Protein 9ATJ (pdb70)

Foldseek 3Di:
DFLLFDFDADDCVLQLLQKKWKAFPPAIAIWGAAFQKTKFFLCSLPDPVCQAPDPSVVSVVVDDLVRMWIWADPDDTDTWRFDDWDDQARMIITGTDGTRPSHWAEEFDAAAALDKWKWFFDANRGTDDMGMWGQWNQRWTQDDHDPRRFQTWIWDDDPRYTHTHFTWQDAAPVGTTWGDTPSNDTGHPDDRGPDHDDGDDTAFEVQLLLLLQLSLLLVVRNPLFDPDFDDLVRLQVVRVVVRYHRDDDDPLSVVSCVVRVGDSRRVSVSCVVLSVFPVPDAGSNHRHGDSGGHSVSSCCSRVVD

Organism: Middle East respiratory syndrome-related coronavirus (isolate United Kingdom/H123990006/2012) (NCBI:txid1263720)

Sequence (305 aa):
HHSGLVKMMSHPSGDVEACMVQVTCGSMTLNGLWLDNTVWCPRHVMCCPADQLSSDPNYDALLISMTTTNHSFSVQKHIGAPANLRVVGHAMQGTLLKLTVDVANPSTPAYTFTTVKPGAAFSVLACCYNGRPTTGTFTVVVMRPNYYTIKGSFLCCGSCGSVGYYTKEGSVINFCYMHQMELANGTHTGSAFDGTMMYGAFMDKQVHQVQLTTDKYCCSSVNVVAWLYAAILNGCAWFVKPNRTSVVVSFNEWALANQFTEFVGTQSSVDMLAVKTGVAIEQLLYAIQQLYTGFQGKQILGSTMLEDEFTPEDVNMQIMGV

Secondary structure (DSSP, 8-state):
---S----PPP-HHHHTTEEEEEETTEEEEEEEETTEEEEEGGGG--GGGTTS--HHHHHHH--GGGEEEEE-SSS-EEE-EEEEEEETTEEEEEESS--TTPPSEEE----TT-EEEEEEEETTEEEEEEEEEPPTTS-B-----TT-TT-EEEEEETTEEEEEEEEEEE-TTS-EEEE-TTSPBSTT--SSSS----PPP-B-HHHHHHHHHHHHHTT--TT--S----HHHHHHHHHHTTBPPP---HHHHHHHHHH---HHHHHHHHHHHHT--TT--BTTBSS---SS-HHHHHHHTT--

Solvent-accessible surface area: 13661 Å² total; per-residue (Å²): 188,130,17,37,14,73,100,116,27,59,107,18,44,69,0,63,24,0,0,0,22,0,35,9,70,117,25,55,8,0,0,0,7,0,67,59,34,0,23,0,0,40,37,1,10,6,67,90,112,35,44,64,88,24,97,16,107,53,31,38,152,74,33,81,49,182,32,14,43,0,57,12,41,66,86,56,97,38,113,4,159,7,58,18,60,51,47,81,44,11,0,0,44,0,59,1,74,68,50,6,115,54,37,20,58,67,64,76,59,70,14,146,53,5,39,30,4,3,0,4,8,0,50,67,0,106,34,90,32,64,45,22,13,9,0,11,22,8,70,2,0,114,21,81,7,140,134,36,2,20,0,0,0,0,0,36,47,63,74,85,48,0,24,0,0,0,0,4,10,30,106,14,83,91,40,11,4,1,0,0,1,7,70,1,75,19,13,39,83,16,109,14,24,123,69,173,28,130,57,99,74,48,70,72,3,0,33,1,0,0,0,8,0,0,0,0,25,48,35,73,30,44,88,11,31,112,119,71,150,16,48,47,109,56,0,20,127,54,0,117,85,34,94,1,30,92,4,110,40,59,75,15,0,71,81,0,19,126,138,29,68,16,22,22,54,23,0,0,57,2,0,28,87,9,87,111,33,15,160,82,108,105,0,42,65,29,80,128,16,48,12,54,22,8,6,84,18,0,6,106,44,51,49,64,97

Structure (mmCIF, N/CA/C/O backbone):
data_9ATJ
#
_entry.id   9ATJ
#
_cell.length_a   101.219
_cell.length_b   58.010
_cell.length_c   49.855
_cell.angle_alpha   90.00
_cell.angle_beta   112.47
_cell.angle_gamma   90.00
#
_symmetry.space_group_name_H-M   'C 1 2 1'
#
loop_
_entity.id
_entity.type
_entity.pdbx_description
1 polymer '3C-like proteinase nsp5'
2 non-polymer 'MAGNESIUM ION'
3 non-polymer '(1S,2S)-2-({N-[({(2S)-1-[(3-chlorophenyl)methyl]-5-oxopyrrolidin-2-yl}methoxy)carbonyl]-L-leucyl}amino)-1-hydroxy-3-[(3S)-2-oxopyrrolidin-3-yl]propane-1-sulfonic acid'
4 non-polymer '(1R,2S)-2-({N-[({(2S)-1-[(3-chlorophenyl)methyl]-5-oxopyrrolidin-2-yl}methoxy)carbonyl]-L-leucyl}amino)-1-hydroxy-3-[(3S)-2-oxopyrrolidin-3-yl]propane-1-sulfonic acid'
5 water water
#
loop_
_atom_site.group_PDB
_atom_site.id
_atom_site.type_symbol
_atom_site.label_atom_id
_atom_site.label_alt_id
_atom_site.label_comp_id
_atom_site.label_asym_id
_atom_site.label_entity_id
_atom_site.label_seq_id
_atom_site.pdbx_PDB_ins_code
_atom_site.Cartn_x
_atom_site.Cartn_y
_atom_site.Cartn_z
_atom_site.occupancy
_atom_site.B_iso_or_equiv
_atom_site.auth_seq_id
_atom_site.auth_comp_id
_atom_site.auth_asym_id
_atom_site.auth_atom_id
_atom_site.pdbx_PDB_model_num
ATOM 1 N N . HIS A 1 6 ? -3.088 9.068 35.692 1.00 38.72 -1 HIS A N 1
ATOM 2 C CA . HIS A 1 6 ? -2.114 10.197 35.645 1.00 36.40 -1 HIS A CA 1
ATOM 3 C C . HIS A 1 6 ? -2.363 11.003 34.378 1.00 30.76 -1 HIS A C 1
ATOM 4 O O . HIS A 1 6 ? -2.207 10.499 33.254 1.00 34.26 -1 HIS A O 1
ATOM 11 N N . HIS A 1 7 ? -2.745 12.262 34.569 1.00 24.63 0 HIS A N 1
ATOM 12 C CA . HIS A 1 7 ? -2.989 13.158 33.454 1.00 22.84 0 HIS A CA 1
ATOM 13 C C . HIS A 1 7 ? -1.676 13.630 32.868 1.00 21.56 0 HIS A C 1
ATOM 14 O O . HIS A 1 7 ? -0.752 13.985 33.606 1.00 23.41 0 HIS A O 1
ATOM 21 N N . SER A 1 8 ? -1.622 13.668 31.528 1.00 19.85 1 SER A N 1
ATOM 22 C CA . SER A 1 8 ? -0.375 13.939 30.820 1.00 21.01 1 SER A CA 1
ATOM 23 C C . SER A 1 8 ? 0.034 15.402 30.877 1.00 19.40 1 SER A C 1
ATOM 24 O O . SER A 1 8 ? 1.155 15.741 30.496 1.00 21.90 1 SER A O 1
ATOM 27 N N . GLY A 1 9 ? -0.872 16.286 31.242 1.00 16.80 2 GLY A N 1
ATOM 28 C CA . GLY A 1 9 ? -0.604 17.704 31.150 1.00 16.01 2 GLY A CA 1
ATOM 29 C C . GLY A 1 9 ? -0.848 18.287 29.787 1.00 16.84 2 GLY A C 1
ATOM 30 O O . GLY A 1 9 ? -0.531 19.461 29.570 1.00 17.54 2 GLY A O 1
ATOM 31 N N . LEU A 1 10 ? -1.363 17.504 28.852 1.00 15.74 3 LEU A N 1
ATOM 32 C CA . LEU A 1 10 ? -1.697 17.995 27.530 1.00 16.08 3 LEU A CA 1
ATOM 33 C C . LEU A 1 10 ? -3.173 18.329 27.416 1.00 16.88 3 LEU A C 1
ATOM 34 O O . LEU A 1 10 ? -4.042 17.523 27.779 1.00 20.27 3 LEU A O 1
ATOM 39 N N . VAL A 1 11 ? -3.444 19.491 26.840 1.00 15.68 4 VAL A N 1
ATOM 40 C CA . VAL A 1 11 ? -4.783 19.891 26.459 1.00 15.98 4 VAL A CA 1
ATOM 41 C C . VAL A 1 11 ? -4.715 20.457 25.045 1.00 14.53 4 VAL A C 1
ATOM 42 O O . VAL A 1 11 ? -3.649 20.793 24.530 1.00 14.89 4 VAL A O 1
ATOM 46 N N . LYS A 1 12 ? -5.872 20.541 24.423 1.00 15.66 5 LYS A N 1
ATOM 47 C CA . LYS A 1 12 ? -6.013 21.269 23.165 1.00 15.05 5 LYS A CA 1
ATOM 48 C C . LYS A 1 12 ? -5.931 22.750 23.505 1.00 15.26 5 LYS A C 1
ATOM 49 O O . LYS A 1 12 ? -6.874 23.349 24.026 1.00 17.50 5 LYS A O 1
ATOM 55 N N A MET A 1 13 ? -4.792 23.350 23.197 0.67 13.83 6 MET A N 1
ATOM 56 N N B MET A 1 13 ? -4.779 23.331 23.235 0.33 15.03 6 MET A N 1
ATOM 57 C CA A MET A 1 13 ? -4.460 24.716 23.598 0.67 14.79 6 MET A CA 1
ATOM 58 C CA B MET A 1 13 ? -4.500 24.711 23.585 0.33 15.54 6 MET A CA 1
ATOM 59 C C A MET A 1 13 ? -4.481 25.654 22.398 0.67 15.70 6 MET A C 1
ATOM 60 C C B MET A 1 13 ? -4.617 25.557 22.330 0.33 15.05 6 MET A C 1
ATOM 61 O O A MET A 1 13 ? -3.586 25.584 21.542 0.67 18.31 6 MET A O 1
ATOM 62 O O B MET A 1 13 ? -4.011 25.240 21.305 0.33 16.00 6 MET A O 1
ATOM 71 N N . SER A 1 14 ? -5.403 26.617 22.415 1.00 13.81 7 SER A N 1
ATOM 72 C CA . SER A 1 14 ? -5.507 27.634 21.377 1.00 13.43 7 SER A CA 1
ATOM 73 C C . SER A 1 14 ? -4.783 28.898 21.818 1.00 13.75 7 SER A C 1
ATOM 74 O O . SER A 1 14 ? -4.568 29.117 23.000 1.00 14.10 7 SER A O 1
ATOM 77 N N . HIS A 1 15 ? -4.406 29.717 20.855 1.00 13.56 8 HIS A N 1
ATOM 78 C CA . HIS A 1 15 ? -3.919 31.030 21.185 1.00 14.74 8 HIS A CA 1
ATOM 79 C C . HIS A 1 15 ? -5.023 31.853 21.826 1.00 14.77 8 HIS A C 1
ATOM 80 O O . HIS A 1 15 ? -6.204 31.670 21.525 1.00 16.58 8 HIS A O 1
ATOM 87 N N . PRO A 1 16 ? -4.675 32.817 22.665 1.00 14.60 9 PRO A N 1
ATOM 88 C CA . PRO A 1 16 ? -5.679 33.803 23.069 1.00 14.98 9 PRO A CA 1
ATOM 89 C C . PRO A 1 16 ? -6.216 34.491 21.822 1.00 15.03 9 PRO A C 1
ATOM 90 O O . PRO A 1 16 ? -5.477 34.742 20.867 1.00 18.08 9 PRO A O 1
ATOM 94 N N . SER A 1 17 ? -7.532 34.706 21.792 1.00 14.94 10 SER A N 1
ATOM 95 C CA . SER A 1 17 ? -8.210 35.120 20.567 1.00 14.24 10 SER A CA 1
ATOM 96 C C . SER A 1 17 ? -8.467 36.612 20.441 1.00 14.09 10 SER A C 1
ATOM 97 O O . SER A 1 17 ? -8.999 37.028 19.411 1.00 14.04 10 SER A O 1
ATOM 100 N N . GLY A 1 18 ? -8.139 37.408 21.451 1.00 14.11 11 GLY A N 1
ATOM 101 C CA . GLY A 1 18 ? -8.586 38.798 21.461 1.00 14.14 11 GLY A CA 1
ATOM 102 C C . GLY A 1 18 ? -8.152 39.593 20.248 1.00 15.50 11 GLY A C 1
ATOM 103 O O . GLY A 1 18 ? -8.936 40.373 19.696 1.00 16.45 11 GLY A O 1
ATOM 104 N N . ASP A 1 19 ? -6.906 39.421 19.818 1.00 16.34 12 ASP A N 1
ATOM 105 C CA . ASP A 1 19 ? -6.430 40.219 18.702 1.00 17.84 12 ASP A CA 1
ATOM 106 C C . ASP A 1 19 ? -7.212 39.914 17.439 1.00 16.77 12 ASP A C 1
ATOM 107 O O . ASP A 1 19 ? -7.392 40.791 16.593 1.00 18.85 12 ASP A O 1
ATOM 112 N N . VAL A 1 20 ? -7.639 38.673 17.278 1.00 15.32 13 VAL A N 1
ATOM 113 C CA . VAL A 1 20 ? -8.391 38.292 16.098 1.00 14.45 13 VAL A CA 1
ATOM 114 C C . VAL A 1 20 ? -9.856 38.677 16.234 1.00 13.99 13 VAL A C 1
ATOM 115 O O . VAL A 1 20 ? -10.494 39.088 15.239 1.00 14.81 13 VAL A O 1
ATOM 119 N N . GLU A 1 21 ? -10.408 38.582 17.448 1.00 14.06 14 GLU A N 1
ATOM 120 C CA . GLU A 1 21 ? -11.786 39.033 17.663 1.00 14.82 14 GLU A CA 1
ATOM 121 C C . GLU A 1 21 ? -11.994 40.447 17.161 1.00 14.87 14 GLU A C 1
ATOM 122 O O . GLU A 1 21 ? -13.044 40.750 16.588 1.00 16.73 14 GLU A O 1
ATOM 128 N N . ALA A 1 22 ? -11.013 41.321 17.369 1.00 14.89 15 ALA A N 1
ATOM 129 C CA . ALA A 1 22 ? -11.131 42.717 16.997 1.00 15.86 15 ALA A CA 1
ATOM 130 C C . ALA A 1 22 ? -11.075 42.937 15.500 1.00 16.75 15 ALA A C 1
ATOM 131 O O . ALA A 1 22 ? -11.216 44.070 15.020 1.00 19.08 15 ALA A O 1
ATOM 133 N N . CYS A 1 23 ? -10.875 41.880 14.733 1.00 14.30 16 CYS A N 1
ATOM 134 C CA . CYS A 1 23 ? -10.838 41.967 13.285 1.00 15.05 16 CYS A CA 1
ATOM 135 C C . CYS A 1 23 ? -12.038 41.350 12.610 1.00 13.82 16 CYS A C 1
ATOM 136 O O . CYS A 1 23 ? -12.150 41.445 11.383 1.00 15.75 16 CYS A O 1
ATOM 139 N N . MET A 1 24 ? -12.964 40.723 13.311 1.00 14.04 17 MET A N 1
ATOM 140 C CA . MET A 1 24 ? -14.107 40.054 12.719 1.00 15.43 17 MET A CA 1
ATOM 141 C C . MET A 1 24 ? -15.263 41.005 12.459 1.00 16.03 17 MET A C 1
ATOM 142 O O . MET A 1 24 ? -15.581 41.851 13.299 1.00 17.25 17 MET A O 1
ATOM 147 N N . VAL A 1 25 ? -15.833 40.856 11.260 1.00 14.74 18 VAL A N 1
ATOM 148 C CA . VAL A 1 25 ? -16.966 41.649 10.805 1.00 14.49 18 VAL A CA 1
ATOM 149 C C . VAL A 1 25 ? -17.984 40.715 10.162 1.00 15.19 18 VAL A C 1
ATOM 150 O O . VAL A 1 25 ? -17.721 39.539 9.900 1.00 14.69 18 VAL A O 1
ATOM 154 N N . GLN A 1 26 ? -19.176 41.243 9.982 1.00 15.48 19 GLN A N 1
ATOM 155 C CA . GLN A 1 26 ? -20.226 40.589 9.220 1.00 16.19 19 GLN A CA 1
ATOM 156 C C . GLN A 1 26 ? -20.254 41.192 7.819 1.00 16.39 19 GLN A C 1
ATOM 157 O O . GLN A 1 26 ? -20.180 42.419 7.670 1.00 17.49 19 GLN A O 1
ATOM 163 N N . VAL A 1 27 ? -20.364 40.348 6.800 1.00 16.58 20 VAL A N 1
ATOM 164 C CA . VAL A 1 27 ? -20.471 40.766 5.400 1.00 16.87 20 VAL A CA 1
ATOM 165 C C . VAL A 1 27 ? -21.771 40.229 4.845 1.00 16.85 20 VAL A C 1
ATOM 166 O O . VAL A 1 27 ? -22.045 39.032 4.938 1.00 18.25 20 VAL A O 1
ATOM 170 N N . THR A 1 28 ? -22.555 41.106 4.237 1.00 18.47 21 THR A N 1
ATOM 171 C CA . THR A 1 28 ? -23.823 40.729 3.649 1.00 20.02 21 THR A CA 1
ATOM 172 C C . THR A 1 28 ? -23.839 41.170 2.203 1.00 21.09 21 THR A C 1
ATOM 173 O O . THR A 1 28 ? -23.391 42.270 1.874 1.00 21.50 21 THR A O 1
ATOM 177 N N . CYS A 1 29 ? -24.354 40.299 1.354 1.00 21.30 22 CYS A N 1
ATOM 178 C CA . CYS A 1 29 ? -24.529 40.593 -0.063 1.00 23.39 22 CYS A CA 1
ATOM 179 C C . CYS A 1 29 ? -25.850 39.944 -0.441 1.00 27.64 22 CYS A C 1
ATOM 180 O O . CYS A 1 29 ? -25.975 38.718 -0.377 1.00 26.46 22 CYS A O 1
ATOM 183 N N . GLY A 1 30 ? -26.849 40.767 -0.730 1.00 34.32 23 GLY A N 1
ATOM 184 C CA . GLY A 1 30 ? -28.182 40.252 -1.016 1.00 36.75 23 GLY A CA 1
ATOM 185 C C . GLY A 1 30 ? -28.760 39.492 0.159 1.00 38.15 23 GLY A C 1
ATOM 186 O O . GLY A 1 30 ? -28.778 39.961 1.304 1.00 39.40 23 GLY A O 1
ATOM 187 N N . SER A 1 31 ? -29.183 38.268 -0.109 1.00 38.58 24 SER A N 1
ATOM 188 C CA . SER A 1 31 ? -29.755 37.408 0.914 1.00 40.43 24 SER A CA 1
ATOM 189 C C . SER A 1 31 ? -28.712 36.599 1.675 1.00 37.08 24 SER A C 1
ATOM 190 O O . SER A 1 31 ? -29.082 35.840 2.572 1.00 38.16 24 SER A O 1
ATOM 193 N N . MET A 1 32 ? -27.431 36.733 1.341 1.00 36.50 25 MET A N 1
ATOM 194 C CA . MET A 1 32 ? -26.377 35.940 1.956 1.00 37.84 25 MET A CA 1
ATOM 195 C C . MET A 1 32 ? -25.628 36.773 2.988 1.00 30.31 25 MET A C 1
ATOM 196 O O . MET A 1 32 ? -25.366 37.959 2.773 1.00 28.96 25 MET A O 1
ATOM 198 N N . THR A 1 33 ? -25.286 36.149 4.111 1.00 24.78 26 THR A N 1
ATOM 199 C CA . THR A 1 33 ? -24.475 36.812 5.119 1.00 23.67 26 THR A CA 1
ATOM 200 C C . THR A 1 33 ? -23.479 35.818 5.673 1.00 21.25 26 THR A C 1
ATOM 201 O O . THR A 1 33 ? -23.795 34.637 5.850 1.00 23.57 26 THR A O 1
ATOM 205 N N . LEU A 1 34 ? -22.282 36.296 5.956 1.00 17.71 27 LEU A N 1
ATOM 206 C CA . LEU A 1 34 ? -21.261 35.453 6.571 1.00 16.48 27 LEU A CA 1
ATOM 207 C C . LEU A 1 34 ? -20.221 36.363 7.231 1.00 15.53 27 LEU A C 1
ATOM 208 O O . LEU A 1 34 ? -20.468 37.545 7.445 1.00 16.22 27 LEU A O 1
ATOM 213 N N . ASN A 1 35 ? -19.112 35.798 7.681 1.00 14.54 28 ASN A N 1
ATOM 214 C CA . ASN A 1 35 ? -18.098 36.568 8.386 1.00 14.41 28 ASN A CA 1
ATOM 215 C C . ASN A 1 35 ? -16.984 37.024 7.455 1.00 14.34 28 ASN A C 1
ATOM 216 O O . ASN A 1 35 ? -16.682 36.383 6.448 1.00 14.64 28 ASN A O 1
ATOM 221 N N . GLY A 1 36 ? -16.343 38.128 7.845 1.00 14.22 29 GLY A N 1
ATOM 222 C CA . GLY A 1 36 ? -15.142 38.584 7.181 1.00 14.22 29 GLY A CA 1
ATOM 223 C C . GLY A 1 36 ? -14.077 39.004 8.180 1.00 14.96 29 GLY A C 1
ATOM 224 O O . GLY A 1 36 ? -14.323 39.149 9.381 1.00 14.86 29 GLY A O 1
ATOM 225 N N . LEU A 1 37 ? -12.878 39.198 7.647 1.00 13.66 30 LEU A N 1
ATOM 226 C CA . LEU A 1 37 ? -11.699 39.579 8.419 1.00 14.35 30 LEU A CA 1
ATOM 227 C C . LEU A 1 37 ? -11.224 40.939 7.934 1.00 13.79 30 LEU A C 1
ATOM 228 O O . LEU A 1 37 ? -10.884 41.095 6.758 1.00 14.90 30 LEU A O 1
ATOM 233 N N . TRP A 1 38 ? -11.188 41.905 8.836 1.00 13.40 31 TRP A N 1
ATOM 234 C CA . TRP A 1 38 ? -10.880 43.304 8.550 1.00 14.70 31 TRP A CA 1
ATOM 235 C C . TRP A 1 38 ? -9.482 43.620 9.031 1.00 14.31 31 TRP A C 1
ATOM 236 O O . TRP A 1 38 ? -9.215 43.657 10.244 1.00 15.54 31 TRP A O 1
ATOM 247 N N . LEU A 1 39 ? -8.590 43.836 8.073 1.00 15.26 32 LEU A N 1
ATOM 248 C CA . LEU A 1 39 ? -7.198 44.179 8.336 1.00 16.09 32 LEU A CA 1
ATOM 249 C C . LEU A 1 39 ? -6.851 45.400 7.511 1.00 15.79 32 LEU A C 1
ATOM 250 O O . LEU A 1 39 ? -7.085 45.401 6.306 1.00 16.39 32 LEU A O 1
ATOM 255 N N . ASP A 1 40 ? -6.316 46.438 8.142 1.00 16.87 33 ASP A N 1
ATOM 256 C CA . ASP A 1 40 ? -6.014 47.673 7.418 1.00 19.42 33 ASP A CA 1
ATOM 257 C C . ASP A 1 40 ? -7.301 48.122 6.716 1.00 19.36 33 ASP A C 1
ATOM 258 O O . ASP A 1 40 ? -8.372 48.153 7.342 1.00 19.79 33 ASP A O 1
ATOM 263 N N . ASN A 1 41 ? -7.261 48.409 5.417 1.00 19.08 34 ASN A N 1
ATOM 264 C CA . ASN A 1 41 ? -8.440 48.847 4.678 1.00 20.49 34 ASN A CA 1
ATOM 265 C C . ASN A 1 41 ? -9.066 47.728 3.850 1.00 19.28 34 ASN A C 1
ATOM 266 O O . ASN A 1 41 ? -9.793 48.010 2.891 1.00 20.51 34 ASN A O 1
ATOM 271 N N . THR A 1 42 ? -8.783 46.480 4.175 1.00 18.39 35 THR A N 1
ATOM 272 C CA . THR A 1 42 ? -9.286 45.328 3.439 1.00 17.37 35 THR A CA 1
ATOM 273 C C . THR A 1 42 ? -10.159 44.446 4.327 1.00 16.90 35 THR A C 1
ATOM 274 O O . THR A 1 42 ? -9.848 44.210 5.500 1.00 17.84 35 THR A O 1
ATOM 278 N N . VAL A 1 43 ? -11.254 43.949 3.749 1.00 16.35 36 VAL A N 1
ATOM 279 C CA . VAL A 1 43 ? -12.080 42.913 4.372 1.00 15.45 36 VAL A CA 1
ATOM 280 C C . VAL A 1 43 ? -12.058 41.695 3.463 1.00 15.63 36 VAL A C 1
ATOM 281 O O . VAL A 1 43 ? -12.449 41.766 2.292 1.00 16.31 36 VAL A O 1
ATOM 285 N N . TRP A 1 44 ? -11.574 40.583 3.994 1.00 14.50 37 TRP A N 1
ATOM 286 C CA . TRP A 1 44 ? -11.570 39.313 3.296 1.00 14.49 37 TRP A CA 1
ATOM 287 C C . TRP A 1 44 ? -12.796 38.505 3.676 1.00 14.21 37 TRP A C 1
ATOM 288 O O . TRP A 1 44 ? -13.146 38.425 4.852 1.00 14.15 37 TRP A O 1
ATOM 299 N N . CYS A 1 45 ? -13.406 37.842 2.698 1.00 14.02 38 CYS A N 1
ATOM 300 C CA . CYS A 1 45 ? -14.505 36.947 3.023 1.00 14.60 38 CYS A CA 1
ATOM 301 C C . CYS A 1 45 ? -14.645 35.914 1.914 1.00 13.80 38 CYS A C 1
ATOM 302 O O . CYS A 1 45 ? -14.117 36.088 0.818 1.00 14.94 38 CYS A O 1
ATOM 305 N N . PRO A 1 46 ? -15.370 34.829 2.155 1.00 14.34 39 PRO A N 1
ATOM 306 C CA . PRO A 1 46 ? -15.580 33.861 1.071 1.00 14.19 39 PRO A CA 1
ATOM 307 C C . PRO A 1 46 ? -16.385 34.464 -0.053 1.00 14.89 39 PRO A C 1
ATOM 308 O O . PRO A 1 46 ? -17.371 35.182 0.160 1.00 14.82 39 PRO A O 1
ATOM 312 N N . ARG A 1 47 ? -16.002 34.097 -1.272 1.00 14.26 40 ARG A N 1
ATOM 313 C CA . ARG A 1 47 ? -16.697 34.654 -2.424 1.00 15.69 40 ARG A CA 1
ATOM 314 C C . ARG A 1 47 ? -18.122 34.145 -2.569 1.00 15.54 40 ARG A C 1
ATOM 315 O O . ARG A 1 47 ? -18.908 34.801 -3.264 1.00 16.52 40 ARG A O 1
ATOM 323 N N . HIS A 1 48 ? -18.479 33.013 -1.938 1.00 16.52 41 HIS A N 1
ATOM 324 C CA . HIS A 1 48 ? -19.847 32.525 -2.109 1.00 15.98 41 HIS A CA 1
ATOM 325 C C . HIS A 1 48 ? -20.888 33.404 -1.425 1.00 17.55 41 HIS A C 1
ATOM 326 O O . HIS A 1 48 ? -22.096 33.178 -1.604 1.00 20.60 41 HIS A O 1
ATOM 333 N N . VAL A 1 49 ? -20.469 34.443 -0.710 1.00 16.69 42 VAL A N 1
ATOM 334 C CA . VAL A 1 49 ? -21.434 35.417 -0.238 1.00 18.42 42 VAL A CA 1
ATOM 335 C C . VAL A 1 49 ? -22.172 36.051 -1.397 1.00 18.15 42 VAL A C 1
ATOM 336 O O . VAL A 1 49 ? -23.289 36.534 -1.215 1.00 20.58 42 VAL A O 1
ATOM 340 N N . MET A 1 50 ? -21.579 36.054 -2.582 1.00 18.65 43 MET A N 1
ATOM 341 C CA . MET A 1 50 ? -22.223 36.614 -3.769 1.00 19.72 43 MET A CA 1
ATOM 342 C C . MET A 1 50 ? -23.227 35.688 -4.427 1.00 21.91 43 MET A C 1
ATOM 343 O O . MET A 1 50 ? -23.957 36.137 -5.324 1.00 23.32 43 MET A O 1
ATOM 348 N N . CYS A 1 51 ? -23.267 34.467 -4.019 1.00 24.09 44 CYS A N 1
ATOM 349 C CA A CYS A 1 51 ? -24.012 33.469 -4.758 0.93 27.29 44 CYS A CA 1
ATOM 350 C CA B CYS A 1 51 ? -24.010 33.426 -4.728 0.07 26.17 44 CYS A CA 1
ATOM 351 C C . CYS A 1 51 ? -25.425 33.347 -4.196 1.00 28.77 44 CYS A C 1
ATOM 352 O O . CYS A 1 51 ? -25.598 33.161 -2.995 1.00 32.31 44 CYS A O 1
ATOM 357 N N . PRO A 1 52 ? -26.455 33.446 -5.030 1.00 29.93 45 PRO A N 1
ATOM 358 C CA . PRO A 1 52 ? -27.801 33.120 -4.552 1.00 34.10 45 PRO A CA 1
ATOM 359 C C . PRO A 1 52 ? -27.924 31.625 -4.293 1.00 37.22 45 PRO A C 1
ATOM 360 O O . PRO A 1 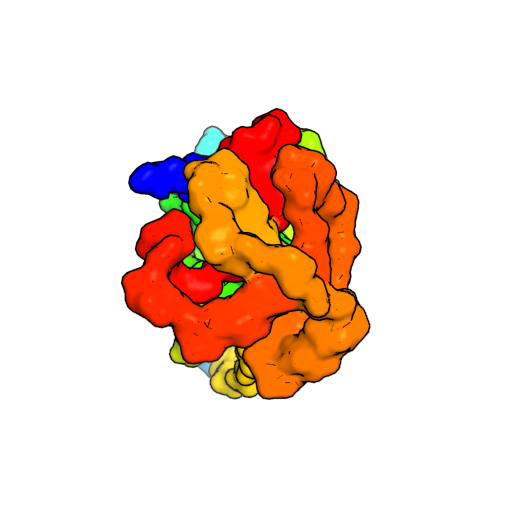52 ? -27.231 30.803 -4.895 1.00 36.74 45 PRO A O 1
ATOM 364 N N . ALA A 1 53 ? -28.859 31.269 -3.410 1.00 40.81 46 ALA A N 1
ATOM 365 C CA . ALA A 1 53 ? -29.026 29.858 -3.055 1.00 43.99 46 ALA A CA 1
ATOM 366 C C . ALA A 1 53 ? -29.348 28.993 -4.273 1.00 45.20 46 ALA A C 1
ATOM 367 O O . ALA A 1 53 ? -28.966 27.818 -4.312 1.00 46.94 46 ALA A O 1
ATOM 369 N N . ASP A 1 54 ? -30.004 29.549 -5.288 1.00 44.11 47 ASP A N 1
ATOM 370 C CA . ASP A 1 54 ? -30.374 28.751 -6.453 1.00 43.23 47 ASP A CA 1
ATOM 371 C C . ASP A 1 54 ? -29.197 28.453 -7.377 1.00 41.70 47 ASP A C 1
ATOM 372 O O . ASP A 1 54 ? -29.381 27.745 -8.379 1.00 42.82 47 ASP A O 1
ATOM 374 N N . GLN A 1 55 ? -27.997 28.971 -7.073 1.00 40.45 48 GLN A N 1
ATOM 375 C CA . GLN A 1 55 ? -26.831 28.731 -7.910 1.00 37.34 48 GLN A CA 1
ATOM 376 C C . GLN A 1 55 ? -25.664 28.113 -7.153 1.00 34.14 48 GLN A C 1
ATOM 377 O O . GLN A 1 55 ? -24.600 27.921 -7.758 1.00 33.91 48 GLN A O 1
ATOM 379 N N . LEU A 1 56 ? -25.831 27.768 -5.867 1.00 34.13 49 LEU A N 1
ATOM 380 C CA . LEU A 1 56 ? -24.691 27.332 -5.067 1.00 32.90 49 LEU A CA 1
ATOM 381 C C . LEU A 1 56 ? -24.023 26.082 -5.629 1.00 31.19 49 LEU A C 1
ATOM 382 O O . LEU A 1 56 ? -22.850 25.840 -5.333 1.00 30.99 49 LEU A O 1
ATOM 387 N N . SER A 1 57 ? -24.733 25.272 -6.405 1.00 32.04 50 SER A N 1
ATOM 388 C CA A SER A 1 57 ? -24.150 24.038 -6.911 0.46 33.29 50 SER A CA 1
ATOM 389 C CA B SER A 1 57 ? -24.157 24.036 -6.919 0.54 32.78 50 SER A CA 1
ATOM 390 C C . SER A 1 57 ? -23.270 24.249 -8.139 1.00 34.97 50 SER A C 1
ATOM 391 O O . SER A 1 57 ? -22.403 23.408 -8.409 1.00 38.34 50 SER A O 1
ATOM 396 N N . ASP A 1 58 ? -23.465 25.348 -8.892 1.00 35.34 51 ASP A N 1
ATOM 397 C CA . ASP A 1 58 ? -22.651 25.632 -10.071 1.00 35.52 51 ASP A CA 1
ATOM 398 C C . ASP A 1 58 ? -22.573 27.140 -10.279 1.00 36.80 51 ASP A C 1
ATOM 399 O O . ASP A 1 58 ? -23.037 27.645 -11.314 1.00 38.28 51 ASP A O 1
ATOM 401 N N . PRO A 1 59 ? -22.018 27.883 -9.321 1.00 35.69 52 PRO A N 1
ATOM 402 C CA . PRO A 1 59 ? -21.909 29.337 -9.480 1.00 34.13 52 PRO A CA 1
ATOM 403 C C . PRO A 1 59 ? -20.958 29.725 -10.602 1.00 34.74 52 PRO A C 1
ATOM 404 O O . PRO A 1 59 ? -19.949 29.064 -10.859 1.00 38.46 52 PRO A O 1
ATOM 408 N N . ASN A 1 60 ? -21.280 30.824 -11.267 1.00 32.31 53 ASN A N 1
ATOM 409 C CA . ASN A 1 60 ? -20.343 31.439 -12.208 1.00 28.84 53 ASN A CA 1
ATOM 410 C C . ASN A 1 60 ? -19.787 32.651 -11.480 1.00 25.82 53 ASN A C 1
ATOM 411 O O . ASN A 1 60 ? -20.330 33.766 -11.558 1.00 25.37 53 ASN A O 1
ATOM 416 N N . TYR A 1 61 ? -18.690 32.425 -10.758 1.00 24.84 54 TYR A N 1
ATOM 417 C CA . TYR A 1 61 ? -18.174 33.488 -9.909 1.00 22.74 54 TYR A CA 1
ATOM 418 C C . TYR A 1 61 ? -17.663 34.677 -10.705 1.00 23.44 54 TYR A C 1
ATOM 419 O O . TYR A 1 61 ? -17.717 35.803 -10.207 1.00 23.28 54 TYR A O 1
ATOM 428 N N . ASP A 1 62 ? -17.130 34.461 -11.912 1.00 24.15 55 ASP A N 1
ATOM 429 C CA . ASP A 1 62 ? -16.709 35.596 -12.726 1.00 25.38 55 ASP A CA 1
ATOM 430 C C . ASP A 1 62 ? -17.895 36.494 -13.060 1.00 24.80 55 ASP A C 1
ATOM 431 O O . ASP A 1 62 ? -17.794 37.725 -12.994 1.00 25.99 55 ASP A O 1
ATOM 436 N N . ALA A 1 63 ? -19.017 35.899 -13.454 1.00 25.20 56 ALA A N 1
ATOM 437 C CA . ALA A 1 63 ? -20.200 36.708 -13.753 1.00 24.57 56 ALA A CA 1
ATOM 438 C C . ALA A 1 63 ? -20.778 37.333 -12.487 1.00 23.31 56 ALA A C 1
ATOM 439 O O . ALA A 1 63 ? -21.189 38.501 -12.488 1.00 24.20 56 ALA A O 1
ATOM 441 N N . LEU A 1 64 ? -20.795 36.584 -11.390 1.00 23.10 57 LEU A N 1
ATOM 442 C CA . LEU A 1 64 ? -21.282 37.170 -10.152 1.00 23.10 57 LEU A CA 1
ATOM 443 C C . LEU A 1 64 ? -20.445 38.383 -9.774 1.00 22.70 57 LEU A C 1
ATOM 444 O O . LEU A 1 64 ? -20.985 39.419 -9.387 1.00 23.81 57 LEU A O 1
ATOM 449 N N . LEU A 1 65 ? -19.112 38.276 -9.886 1.00 23.62 58 LEU A N 1
ATOM 450 C CA . LEU A 1 65 ? -18.244 39.404 -9.531 1.00 23.22 58 LEU A CA 1
ATOM 451 C C . LEU A 1 65 ? -18.559 40.634 -10.376 1.00 24.92 58 LEU A C 1
ATOM 452 O O . LEU A 1 65 ? -18.688 41.740 -9.848 1.00 25.45 58 LEU A O 1
ATOM 457 N N . ILE A 1 66 ? -18.685 40.459 -11.690 1.00 25.17 59 ILE A N 1
ATOM 458 C CA . ILE A 1 66 ? -18.926 41.609 -12.559 1.00 26.95 59 ILE A CA 1
ATOM 459 C C . ILE A 1 66 ? -20.309 42.201 -12.305 1.00 26.86 59 ILE A C 1
ATOM 460 O O . ILE A 1 66 ? -20.527 43.386 -12.597 1.00 27.97 59 ILE A O 1
ATOM 465 N N . SER A 1 67 ? -21.260 41.402 -11.791 1.00 25.95 60 SER A N 1
ATOM 466 C CA . SER A 1 67 ? -22.592 41.882 -11.443 1.00 25.49 60 SER A CA 1
ATOM 467 C C . SER A 1 67 ? -22.623 42.721 -10.176 1.00 25.66 60 SER A C 1
ATOM 468 O O . SER A 1 67 ? -23.640 43.361 -9.910 1.00 27.49 60 SER A O 1
ATOM 471 N N . MET A 1 68 ? -21.540 42.757 -9.409 1.00 26.05 61 MET A N 1
ATOM 472 C CA . MET A 1 68 ? -21.511 43.500 -8.170 1.00 27.20 61 MET A CA 1
ATOM 473 C C . MET A 1 68 ? -21.173 44.972 -8.376 1.00 29.45 61 MET A C 1
ATOM 474 O O . MET A 1 68 ? -20.497 45.351 -9.326 1.00 30.36 61 MET A O 1
ATOM 479 N N A THR A 1 69 ? -21.626 45.785 -7.427 0.20 32.37 62 THR A N 1
ATOM 480 N N B THR A 1 69 ? -21.647 45.797 -7.446 0.43 32.24 62 THR A N 1
ATOM 481 N N C THR A 1 69 ? -21.640 45.791 -7.442 0.37 32.32 62 THR A N 1
ATOM 482 C CA A THR A 1 69 ? -21.201 47.160 -7.225 0.20 34.79 62 THR A CA 1
ATOM 483 C CA B THR A 1 69 ? -21.175 47.159 -7.238 0.43 34.35 62 THR A CA 1
ATOM 484 C CA C THR A 1 69 ? -21.159 47.148 -7.239 0.37 34.75 62 THR A CA 1
ATOM 485 C C A THR A 1 69 ? -20.697 47.288 -5.792 0.20 34.43 62 THR A C 1
ATOM 486 C C B THR A 1 69 ? -20.697 47.289 -5.797 0.43 33.84 62 THR A C 1
ATOM 487 C C C THR A 1 69 ? -20.708 47.293 -5.791 0.37 33.87 62 THR A C 1
ATOM 488 O O A THR A 1 69 ? -20.878 46.388 -4.969 0.20 34.77 62 THR A O 1
ATOM 489 O O B THR A 1 69 ? -20.899 46.396 -4.973 0.43 34.22 62 THR A O 1
ATOM 490 O O C THR A 1 69 ? -20.941 46.416 -4.959 0.37 34.09 62 THR A O 1
ATOM 500 N N . ASN A 1 70 ? -20.055 48.417 -5.479 1.00 34.45 63 ASN A N 1
ATOM 501 C CA . ASN A 1 70 ? -19.646 48.650 -4.086 1.00 37.40 63 ASN A CA 1
ATOM 502 C C . ASN A 1 70 ? -20.872 48.656 -3.173 1.00 41.11 63 ASN A C 1
ATOM 503 O O . ASN A 1 70 ? -20.808 48.149 -2.031 1.00 40.72 63 ASN A O 1
ATOM 508 N N . HIS A 1 71 ? -22.003 49.156 -3.706 1.00 47.50 64 HIS A N 1
ATOM 509 C CA . HIS A 1 71 ? -23.336 49.118 -3.108 1.00 51.65 64 HIS A CA 1
ATOM 510 C C . HIS A 1 71 ? -23.862 47.709 -2.886 1.00 44.87 64 HIS A C 1
ATOM 511 O O . HIS A 1 71 ? -24.909 47.546 -2.262 1.00 47.05 64 HIS A O 1
ATOM 518 N N . SER A 1 72 ? -23.227 46.693 -3.439 1.00 34.51 65 SER A N 1
ATOM 519 C CA . SER A 1 72 ? -23.733 45.341 -3.245 1.00 29.93 65 SER A CA 1
ATOM 520 C C . SER A 1 72 ? -23.358 44.748 -1.895 1.00 28.01 65 SER A C 1
ATOM 521 O O . SER A 1 72 ? -24.009 43.788 -1.461 1.00 28.86 65 SER A O 1
ATOM 524 N N . PHE A 1 73 ? -22.369 45.317 -1.211 1.00 25.96 66 PHE A N 1
ATOM 525 C CA . PHE A 1 73 ? -21.807 44.737 -0.004 1.00 24.52 66 PHE A CA 1
ATOM 526 C C . PHE A 1 73 ? -22.074 45.647 1.188 1.00 24.86 66 PHE A C 1
ATOM 527 O O . PHE A 1 73 ? -21.939 46.871 1.096 1.00 27.03 66 PHE A O 1
ATOM 535 N N . SER A 1 74 ? -22.499 45.032 2.292 1.00 23.70 67 SER A N 1
ATOM 536 C CA . SER A 1 74 ? -22.663 45.682 3.581 1.00 25.68 67 SER A CA 1
ATOM 537 C C . SER A 1 74 ? -21.683 45.030 4.540 1.00 23.56 67 SER A C 1
ATOM 538 O O . SER A 1 74 ? -21.672 43.804 4.664 1.00 25.83 67 SER A O 1
ATOM 541 N N . VAL A 1 75 ? -20.862 45.832 5.208 1.00 22.22 68 VAL A N 1
ATOM 542 C CA . VAL A 1 75 ? -19.899 45.336 6.181 1.00 21.04 68 VAL A CA 1
ATOM 543 C C . VAL A 1 75 ? -20.163 46.016 7.513 1.00 21.79 68 VAL A C 1
ATOM 544 O O . VAL A 1 75 ? -20.204 47.254 7.589 1.00 22.43 68 VAL A O 1
ATOM 548 N N . GLN A 1 76 ? -20.293 45.206 8.570 1.00 20.69 69 GLN A N 1
ATOM 549 C CA . GLN A 1 76 ? -20.599 45.710 9.906 1.00 23.90 69 GLN A CA 1
ATOM 550 C C . GLN A 1 76 ? -19.683 45.076 10.945 1.00 21.73 69 GLN A C 1
ATOM 551 O O . GLN A 1 76 ? -19.491 43.858 10.945 1.00 20.41 69 GLN A O 1
ATOM 557 N N . LYS A 1 77 ? -19.136 45.895 11.855 1.00 24.30 70 LYS A N 1
ATOM 558 C CA . LYS A 1 77 ? -18.448 45.397 13.048 1.00 25.39 70 LYS A CA 1
ATOM 559 C C . LYS A 1 77 ? -19.369 45.590 14.246 1.00 25.12 70 LYS A C 1
ATOM 560 O O . LYS A 1 77 ? -19.912 46.678 14.447 1.00 26.71 70 LYS A O 1
ATOM 566 N N . HIS A 1 78 ? -19.519 44.549 15.067 1.00 24.74 71 HIS A N 1
ATOM 567 C CA . HIS A 1 78 ? -20.529 44.542 16.121 1.00 27.06 71 HIS A CA 1
ATOM 568 C C . HIS A 1 78 ? -19.987 44.772 17.514 1.00 31.80 71 HIS A C 1
ATOM 569 O O . HIS A 1 78 ? -20.652 45.429 18.323 1.00 33.55 71 HIS A O 1
ATOM 576 N N . ILE A 1 79 ? -18.835 44.220 17.840 1.00 34.78 72 ILE A N 1
ATOM 577 C CA . ILE A 1 79 ? -18.400 44.160 19.228 1.00 39.24 72 ILE A CA 1
ATOM 578 C C . ILE A 1 79 ? -17.240 45.117 19.462 1.00 39.55 72 ILE A C 1
ATOM 579 O O . ILE A 1 79 ? -16.417 45.376 18.576 1.00 41.37 72 ILE A O 1
ATOM 584 N N . GLY A 1 80 ? -17.214 45.690 20.654 1.00 39.01 73 GLY A N 1
ATOM 585 C CA . GLY A 1 80 ? -16.075 46.480 21.076 1.00 40.61 73 GLY A CA 1
ATOM 586 C C . GLY A 1 80 ? -16.048 47.880 20.511 1.00 41.66 73 GLY A C 1
ATOM 587 O O . GLY A 1 80 ? -16.225 48.854 21.249 1.00 43.25 73 GLY A O 1
ATOM 588 N N . ALA A 1 81 ? -15.815 47.992 19.205 1.00 40.18 74 ALA A N 1
ATOM 589 C CA . ALA A 1 81 ? -15.780 49.268 18.489 1.00 40.06 74 ALA A CA 1
ATOM 590 C C . ALA A 1 81 ? -16.728 49.159 17.297 1.00 37.80 74 ALA A C 1
ATOM 591 O O . ALA A 1 81 ? -16.289 48.945 16.155 1.00 39.35 74 ALA A O 1
ATOM 593 N N . PRO A 1 82 ? -18.042 49.264 17.535 1.00 36.16 75 PRO A N 1
ATOM 594 C CA . PRO A 1 82 ? -19.016 49.034 16.462 1.00 34.28 75 PRO A CA 1
ATOM 595 C C . PRO A 1 82 ? -18.826 50.024 15.325 1.00 34.16 75 PRO A C 1
ATOM 596 O O . PRO A 1 82 ? -18.402 51.169 15.531 1.00 37.59 75 PRO A O 1
ATOM 600 N N . ALA A 1 83 ? -19.150 49.574 14.112 1.00 32.79 76 ALA A N 1
ATOM 601 C CA . ALA A 1 83 ? -18.999 50.420 12.937 1.00 33.14 76 ALA A CA 1
ATOM 602 C C . ALA A 1 83 ? -19.680 49.768 11.748 1.00 33.08 76 ALA A C 1
ATOM 603 O O . ALA A 1 83 ? -19.657 48.541 11.615 1.00 34.04 76 ALA A O 1
ATOM 605 N N . ASN A 1 84 ? -20.296 50.590 10.898 1.00 29.49 77 ASN A N 1
ATOM 606 C CA . ASN A 1 84 ? -20.675 50.201 9.544 1.00 29.64 77 ASN A CA 1
ATOM 607 C C . ASN A 1 84 ? -19.575 50.689 8.608 1.00 26.40 77 ASN A C 1
ATOM 608 O O . ASN A 1 84 ? -19.250 51.880 8.606 1.00 29.33 77 ASN A O 1
ATOM 613 N N . LEU A 1 85 ? -19.001 49.778 7.820 1.00 24.82 78 LEU A N 1
ATOM 614 C CA . LEU A 1 85 ? -17.851 50.092 6.984 1.00 25.27 78 LEU A CA 1
ATOM 615 C C . LEU A 1 85 ? -18.282 50.232 5.539 1.00 27.79 78 LEU A C 1
ATOM 616 O O . LEU A 1 85 ? -18.819 49.284 4.955 1.00 30.96 78 LEU A O 1
ATOM 621 N N . ARG A 1 86 ? -17.992 51.378 4.949 1.00 26.58 79 ARG A N 1
ATOM 622 C CA . ARG A 1 86 ? -18.385 51.610 3.569 1.00 28.23 79 ARG A CA 1
ATOM 623 C C . ARG A 1 86 ? -17.418 50.899 2.635 1.00 25.86 79 ARG A C 1
ATOM 624 O O . ARG A 1 86 ? -16.206 51.133 2.687 1.00 27.32 79 ARG A O 1
ATOM 632 N N . VAL A 1 87 ? -17.945 50.054 1.759 1.00 24.89 80 VAL A N 1
ATOM 633 C CA . VAL A 1 87 ? -17.116 49.394 0.754 1.00 25.05 80 VAL A CA 1
ATOM 634 C C . VAL A 1 87 ? -16.876 50.366 -0.400 1.00 26.20 80 VAL A C 1
ATOM 635 O O . VAL A 1 87 ? -17.812 50.983 -0.926 1.00 26.86 80 VAL A O 1
ATOM 639 N N . VAL A 1 88 ? -15.610 50.527 -0.782 1.00 25.09 81 VAL A N 1
ATOM 640 C CA . VAL A 1 88 ? -15.223 51.430 -1.853 1.00 26.26 81 VAL A CA 1
ATOM 641 C C . VAL A 1 88 ? -14.551 50.719 -3.013 1.00 26.22 81 VAL A C 1
ATOM 642 O O . VAL A 1 88 ? -14.245 51.359 -4.025 1.00 29.75 81 VAL A O 1
ATOM 646 N N . GLY A 1 89 ? -14.304 49.420 -2.897 1.00 24.54 82 GLY A N 1
ATOM 647 C CA . GLY A 1 89 ? -13.816 48.641 -4.018 1.00 24.30 82 GLY A CA 1
ATOM 648 C C . GLY A 1 89 ? -13.974 47.170 -3.718 1.00 23.10 82 GLY A C 1
ATOM 649 O O . GLY A 1 89 ? -14.158 46.770 -2.565 1.00 23.54 82 GLY A O 1
ATOM 650 N N . HIS A 1 90 ? -13.923 46.365 -4.769 1.00 23.44 83 HIS A N 1
ATOM 651 C CA . HIS A 1 90 ? -14.033 44.927 -4.569 1.00 23.70 83 HIS A CA 1
ATOM 652 C C . HIS A 1 90 ? -13.234 44.200 -5.631 1.00 23.17 83 HIS A C 1
ATOM 653 O O . HIS A 1 90 ? -13.096 44.671 -6.754 1.00 25.25 83 HIS A O 1
ATOM 660 N N . ALA A 1 91 ? -12.713 43.031 -5.255 1.00 22.11 84 ALA A N 1
ATOM 661 C CA . ALA A 1 91 ? -11.914 42.198 -6.134 1.00 21.29 84 ALA A CA 1
ATOM 662 C C . ALA A 1 91 ? -12.018 40.777 -5.626 1.00 20.15 84 ALA A C 1
ATOM 663 O O . ALA A 1 91 ? -12.433 40.537 -4.499 1.00 20.14 84 ALA A O 1
ATOM 665 N N . MET A 1 92 ? -11.721 39.843 -6.507 1.00 21.02 85 MET A N 1
ATOM 666 C CA . MET A 1 92 ? -11.756 38.428 -6.186 1.00 19.99 85 MET A CA 1
ATOM 667 C C . MET A 1 92 ? -10.346 37.876 -6.286 1.00 22.23 85 MET A C 1
ATOM 668 O O . MET A 1 92 ? -9.642 38.147 -7.261 1.00 24.23 85 MET A O 1
ATOM 673 N N . GLN A 1 93 ? -9.931 37.125 -5.275 1.00 21.08 86 GLN A N 1
ATOM 674 C CA . GLN A 1 93 ? -8.660 36.405 -5.283 1.00 23.56 86 GLN A CA 1
ATOM 675 C C . GLN A 1 93 ? -8.986 34.939 -5.012 1.00 18.85 86 GLN A C 1
ATOM 676 O O . GLN A 1 93 ? -9.199 34.547 -3.852 1.00 17.26 86 GLN A O 1
ATOM 682 N N . GLY A 1 94 ? -8.968 34.124 -6.069 1.00 20.54 87 GLY A N 1
ATOM 683 C CA . GLY A 1 94 ? -9.327 32.721 -5.905 1.00 19.95 87 GLY A CA 1
ATOM 684 C C . GLY A 1 94 ? -10.724 32.605 -5.312 1.00 17.47 87 GLY A C 1
ATOM 685 O O . GLY A 1 94 ? -11.689 33.149 -5.855 1.00 20.70 87 GLY A O 1
ATOM 686 N N . THR A 1 95 ? -10.840 31.913 -4.171 1.00 15.59 88 THR A N 1
ATOM 687 C CA . THR A 1 95 ? -12.113 31.666 -3.512 1.00 15.40 88 THR A CA 1
ATOM 688 C C . THR A 1 95 ? -12.481 32.713 -2.481 1.00 14.10 88 THR A C 1
ATOM 689 O O . THR A 1 95 ? -13.498 32.549 -1.787 1.00 15.17 88 THR A O 1
ATOM 693 N N . LEU A 1 96 ? -11.744 33.823 -2.430 1.00 14.57 89 LEU A N 1
ATOM 694 C CA . LEU A 1 96 ? -12.006 34.905 -1.500 1.00 15.77 89 LEU A CA 1
ATOM 695 C C . LEU A 1 96 ? -12.298 36.197 -2.242 1.00 16.45 89 LEU A C 1
ATOM 696 O O . LEU A 1 96 ? -11.830 36.423 -3.351 1.00 17.87 89 LEU A O 1
ATOM 701 N N . LEU A 1 97 ? -13.127 37.017 -1.635 1.00 15.71 90 LEU A N 1
ATOM 702 C CA . LEU A 1 97 ? -13.233 38.411 -1.998 1.00 16.75 90 LEU A CA 1
ATOM 703 C C . LEU A 1 97 ? -12.338 39.258 -1.116 1.00 17.30 90 LEU A C 1
ATOM 704 O O . LEU A 1 97 ? -12.177 38.986 0.075 1.00 17.89 90 LEU A O 1
ATOM 709 N N . LYS A 1 98 ? -11.785 40.307 -1.719 1.00 18.48 91 LYS A N 1
ATOM 710 C CA . LYS A 1 98 ? -11.021 41.352 -1.053 1.00 20.73 91 LYS A CA 1
ATOM 711 C C . LYS A 1 98 ? -11.871 42.604 -1.254 1.00 20.00 91 LYS A C 1
ATOM 712 O O . LYS A 1 98 ? -11.976 43.116 -2.373 1.00 20.70 91 LYS A O 1
ATOM 716 N N . LEU A 1 99 ? -12.546 43.035 -0.199 1.00 20.00 92 LEU A N 1
ATOM 717 C CA . LEU A 1 99 ? -13.294 44.285 -0.216 1.00 19.73 92 LEU A CA 1
ATOM 718 C C . LEU A 1 99 ? -12.423 45.387 0.353 1.00 20.79 92 LEU A C 1
ATOM 719 O O . LEU A 1 99 ? -11.815 45.218 1.403 1.00 23.18 92 LEU A O 1
ATOM 724 N N . THR A 1 100 ? -12.355 46.505 -0.341 1.00 19.36 93 THR A N 1
ATOM 725 C CA . THR A 1 100 ? -11.664 47.668 0.170 1.00 20.65 93 THR A CA 1
ATOM 726 C C . THR A 1 100 ? -12.690 48.540 0.867 1.00 20.59 93 THR A C 1
ATOM 727 O O . THR A 1 100 ? -13.762 48.812 0.312 1.00 21.75 93 THR A O 1
ATOM 731 N N . VAL A 1 101 ? -12.367 48.951 2.083 1.00 21.53 94 VAL A N 1
ATOM 732 C CA . VAL A 1 101 ? -13.269 49.763 2.883 1.00 22.51 94 VAL A CA 1
ATOM 733 C C . VAL A 1 101 ? -12.604 51.109 3.175 1.00 25.06 94 VAL A C 1
ATOM 734 O O . VAL A 1 101 ? -11.389 51.275 3.072 1.00 24.03 94 VAL A O 1
ATOM 738 N N . ASP A 1 102 ? -13.427 52.076 3.554 1.00 25.52 95 ASP A N 1
ATOM 739 C CA . ASP A 1 102 ? -12.930 53.433 3.722 1.00 28.46 95 ASP A CA 1
ATOM 740 C C . ASP A 1 102 ? -12.314 53.723 5.083 1.00 28.89 95 ASP A C 1
ATOM 741 O O . ASP A 1 102 ? -11.752 54.809 5.254 1.00 34.16 95 ASP A O 1
ATOM 746 N N . VAL A 1 103 ? -12.358 52.794 6.028 1.00 27.02 96 VAL A N 1
ATOM 747 C CA . VAL A 1 103 ? -11.732 52.978 7.333 1.00 29.20 96 VAL A CA 1
ATOM 748 C C . VAL A 1 103 ? -10.717 51.864 7.540 1.00 25.65 96 VAL A C 1
ATOM 749 O O . VAL A 1 103 ? -11.024 50.684 7.340 1.00 25.98 96 VAL A O 1
ATOM 753 N N . ALA A 1 104 ? -9.522 52.223 7.977 1.00 24.53 97 ALA A N 1
ATOM 754 C CA . ALA A 1 104 ? -8.552 51.213 8.361 1.00 23.98 97 ALA A CA 1
ATOM 755 C C . ALA A 1 104 ? -8.855 50.715 9.767 1.00 22.13 97 ALA A C 1
ATOM 756 O O . ALA A 1 104 ? -9.130 51.506 10.674 1.00 24.66 97 ALA A O 1
ATOM 758 N N . ASN A 1 105 ? -8.835 49.394 9.948 1.00 18.37 98 ASN A N 1
ATOM 759 C CA . ASN A 1 105 ? -9.100 48.841 11.264 1.00 17.98 98 ASN A CA 1
ATOM 760 C C . ASN A 1 105 ? -8.061 49.355 12.263 1.00 20.26 98 ASN A C 1
ATOM 761 O O . ASN A 1 105 ? -6.875 49.035 12.131 1.00 20.20 98 ASN A O 1
ATOM 766 N N . PRO A 1 106 ? -8.457 50.153 13.263 1.00 20.26 99 PRO A N 1
ATOM 767 C CA . PRO A 1 106 ? -7.476 50.666 14.228 1.00 20.84 99 PRO A CA 1
ATOM 768 C C . PRO A 1 106 ? -6.879 49.594 15.105 1.00 20.97 99 PRO A C 1
ATOM 769 O O . PRO A 1 106 ? -5.857 49.841 15.769 1.00 24.80 99 PRO A O 1
ATOM 773 N N . SER A 1 107 ? -7.488 48.415 15.127 1.00 19.76 100 SER A N 1
ATOM 774 C CA . SER A 1 107 ? -6.998 47.303 15.924 1.00 20.94 100 SER A CA 1
ATOM 775 C C . SER A 1 107 ? -6.342 46.230 15.066 1.00 19.66 100 SER A C 1
ATOM 776 O O . SER A 1 107 ? -6.254 45.083 15.486 1.00 21.44 100 SER A O 1
ATOM 779 N N . THR A 1 108 ? -5.864 46.576 13.896 1.00 18.28 101 THR A N 1
ATOM 780 C CA . THR A 1 108 ? -5.144 45.628 13.060 1.00 18.30 101 THR A CA 1
ATOM 781 C C . THR A 1 108 ? -3.884 45.175 13.784 1.00 18.91 101 THR A C 1
ATOM 782 O O . THR A 1 108 ? -3.048 46.029 14.151 1.00 20.01 101 THR A O 1
ATOM 786 N N . PRO A 1 109 ? -3.711 43.881 14.021 1.00 18.68 102 PRO A N 1
ATOM 787 C CA . PRO A 1 109 ? -2.480 43.388 14.647 1.00 18.33 102 PRO A CA 1
ATOM 788 C C . PRO A 1 109 ? -1.378 43.323 13.598 1.00 19.06 102 PRO A C 1
ATOM 789 O O . PRO A 1 109 ? -1.622 43.487 12.405 1.00 20.70 102 PRO A O 1
ATOM 793 N N . ALA A 1 110 ? -0.147 43.111 14.063 1.00 18.64 103 ALA A N 1
ATOM 794 C CA . ALA A 1 110 ? 0.909 42.701 13.142 1.00 18.70 103 ALA A CA 1
ATOM 795 C C . ALA A 1 110 ? 0.525 41.333 12.591 1.00 18.71 103 ALA A C 1
ATOM 796 O O . ALA A 1 110 ? 0.090 40.458 13.348 1.00 18.64 103 ALA A O 1
ATOM 798 N N . TYR A 1 111 ? 0.624 41.160 11.273 1.00 18.32 104 TYR A N 1
ATOM 799 C CA . TYR A 1 111 ? 0.145 39.914 10.680 1.00 16.62 104 TYR A CA 1
ATOM 800 C C . TYR A 1 111 ? 0.895 39.539 9.413 1.00 16.35 104 TYR A C 1
ATOM 801 O O . TYR A 1 111 ? 1.511 40.375 8.746 1.00 18.01 104 TYR A O 1
ATOM 810 N N . THR A 1 112 ? 0.776 38.250 9.065 1.00 15.52 105 THR A N 1
ATOM 811 C CA . THR A 1 112 ? 1.195 37.692 7.796 1.00 15.91 105 THR A CA 1
ATOM 812 C C . THR A 1 112 ? 0.118 36.719 7.346 1.00 15.04 105 THR A C 1
ATOM 813 O O . THR A 1 112 ? -0.791 36.354 8.114 1.00 15.31 105 THR A O 1
ATOM 817 N N . PHE A 1 113 ? 0.231 36.280 6.096 1.00 15.27 106 PHE A N 1
ATOM 818 C CA . PHE A 1 113 ? -0.561 35.176 5.577 1.00 16.13 106 PHE A CA 1
ATOM 819 C C . PHE A 1 113 ? 0.364 34.019 5.238 1.00 16.25 106 PHE A C 1
ATOM 820 O O . PHE A 1 113 ? 1.419 34.223 4.611 1.00 21.69 106 PHE A O 1
ATOM 828 N N . THR A 1 114 ? -0.012 32.817 5.662 1.00 14.89 107 THR A N 1
ATOM 829 C CA . THR A 1 114 ? 0.769 31.620 5.390 1.00 15.99 107 THR A CA 1
ATOM 830 C C . THR A 1 114 ? -0.166 30.454 5.105 1.00 16.34 107 THR A C 1
ATOM 831 O O . THR A 1 114 ? -1.348 30.476 5.426 1.00 20.86 107 THR A O 1
ATOM 835 N N . THR A 1 115 ? 0.354 29.437 4.473 1.00 16.40 108 THR A N 1
ATOM 836 C CA . THR A 1 115 ? -0.349 28.159 4.357 1.00 16.09 108 THR A CA 1
ATOM 837 C C . THR A 1 115 ? 0.136 27.168 5.407 1.00 19.04 108 THR A C 1
ATOM 838 O O . THR A 1 115 ? 1.337 27.027 5.638 1.00 26.37 108 THR A O 1
ATOM 842 N N . VAL A 1 116 ? -0.794 26.494 6.023 1.00 15.26 109 VAL A N 1
ATOM 843 C CA . VAL A 1 116 ? -0.513 25.466 7.018 1.00 16.03 109 VAL A CA 1
ATOM 844 C C . VAL A 1 116 ? -0.358 24.125 6.303 1.00 15.78 109 VAL A C 1
ATOM 845 O O . VAL A 1 116 ? -1.015 23.852 5.280 1.00 16.37 109 VAL A O 1
ATOM 849 N N . LYS A 1 117 ? 0.520 23.269 6.844 1.00 16.26 110 LYS A N 1
ATOM 850 C CA . LYS A 1 117 ? 0.787 21.975 6.254 1.00 16.66 110 LYS A CA 1
ATOM 851 C C . LYS A 1 117 ? 0.158 20.862 7.065 1.00 16.39 110 LYS A C 1
ATOM 852 O O . LYS A 1 117 ? -0.099 21.008 8.264 1.00 15.54 110 LYS A O 1
ATOM 858 N N . PRO A 1 118 ? -0.053 19.710 6.454 1.00 16.49 111 PRO A N 1
ATOM 859 C CA . PRO A 1 118 ? -0.592 18.571 7.194 1.00 16.86 111 PRO A CA 1
ATOM 860 C C . PRO A 1 118 ? 0.218 18.281 8.435 1.00 15.73 111 PRO A C 1
ATOM 861 O O . PRO A 1 118 ? 1.463 18.290 8.412 1.00 17.83 111 PRO A O 1
ATOM 865 N N . GLY A 1 119 ? -0.510 17.997 9.518 1.00 15.46 112 GLY A N 1
ATOM 866 C CA . GLY A 1 119 ? 0.070 17.703 10.805 1.00 15.27 112 GLY A CA 1
ATOM 867 C C . GLY A 1 119 ? 0.235 18.922 11.686 1.00 14.87 112 GLY A C 1
ATOM 868 O O . GLY A 1 119 ? 0.346 18.781 12.912 1.00 15.61 112 GLY A O 1
ATOM 869 N N . ALA A 1 120 ? 0.315 20.104 11.098 1.00 15.07 113 ALA A N 1
ATOM 870 C CA . ALA A 1 120 ? 0.512 21.304 11.887 1.00 14.18 113 ALA A CA 1
ATOM 871 C C . ALA A 1 120 ? -0.798 21.784 12.495 1.00 14.11 113 ALA A C 1
ATOM 872 O O . ALA A 1 120 ? -1.872 21.642 11.911 1.00 14.36 113 ALA A O 1
ATOM 874 N N . ALA A 1 121 ? -0.688 22.391 13.677 1.00 13.95 114 ALA A N 1
ATOM 875 C CA . ALA A 1 121 ? -1.829 22.860 14.442 1.00 14.84 114 ALA A CA 1
ATOM 876 C C . ALA A 1 121 ? -2.071 24.343 14.203 1.00 14.09 114 ALA A C 1
ATOM 877 O O . ALA A 1 121 ? -1.147 25.121 13.974 1.00 16.37 114 ALA A O 1
ATOM 879 N N . PHE A 1 122 ? -3.325 24.735 14.325 1.00 13.20 115 PHE A N 1
ATOM 880 C CA . PHE A 1 122 ? -3.681 26.143 14.282 1.00 11.97 115 PHE A CA 1
ATOM 881 C C . PHE A 1 122 ? -4.943 26.358 15.102 1.00 11.19 115 PHE A C 1
ATOM 882 O O . PHE A 1 122 ? -5.671 25.421 15.428 1.00 13.66 115 PHE A O 1
ATOM 890 N N . SER A 1 123 ? -5.162 27.605 15.470 1.00 11.80 116 SER A N 1
ATOM 891 C CA . SER A 1 123 ? -6.288 28.012 16.265 1.00 12.33 116 SER A CA 1
ATOM 892 C C . SER A 1 123 ? -7.366 28.565 15.355 1.00 12.48 116 SER A C 1
ATOM 893 O O . SER A 1 123 ? -7.071 29.248 14.379 1.00 13.02 116 SER A O 1
ATOM 896 N N . VAL A 1 124 ? -8.610 28.303 15.700 1.00 12.19 117 VAL A N 1
ATOM 897 C CA . VAL A 1 124 ? -9.759 28.780 14.942 1.00 12.31 117 VAL A CA 1
ATOM 898 C C . VAL A 1 124 ? -10.629 29.627 15.848 1.00 12.35 117 VAL A C 1
ATOM 899 O O . VAL A 1 124 ? -10.920 29.245 16.988 1.00 12.97 117 VAL A O 1
ATOM 903 N N . LEU A 1 125 ? -11.068 30.755 15.314 1.00 11.85 118 LEU A N 1
ATOM 904 C CA . LEU A 1 125 ? -12.094 31.582 15.952 1.00 12.50 118 LEU A CA 1
ATOM 905 C C . LEU A 1 125 ? -13.387 31.389 15.165 1.00 13.70 118 LEU A C 1
ATOM 906 O O . LEU A 1 125 ? -13.532 31.905 14.044 1.00 15.03 118 LEU A O 1
ATOM 911 N N . ALA A 1 126 ? -14.309 30.624 15.761 1.00 13.06 119 ALA A N 1
ATOM 912 C CA . ALA A 1 126 ? -15.610 30.383 15.163 1.00 13.72 119 ALA A CA 1
ATOM 913 C C . ALA A 1 126 ? -16.513 31.583 15.409 1.00 13.29 119 ALA A C 1
ATOM 914 O O . ALA A 1 126 ? -16.650 32.044 16.540 1.00 15.29 119 ALA A O 1
ATOM 916 N N A CYS A 1 127 ? -17.137 32.072 14.347 0.82 13.36 120 CYS A N 1
ATOM 917 N N B CYS A 1 127 ? -17.173 32.034 14.340 0.18 13.76 120 CYS A N 1
ATOM 918 C CA A CYS A 1 127 ? -17.946 33.280 14.384 0.82 15.46 120 CYS A CA 1
ATOM 919 C CA B CYS A 1 127 ? -17.904 33.292 14.289 0.18 14.57 120 CYS A CA 1
ATOM 920 C C A CYS A 1 127 ? -19.228 33.061 13.600 0.82 13.36 120 CYS A C 1
ATOM 921 C C B CYS A 1 127 ? -19.222 33.085 13.555 0.18 14.22 120 CYS A C 1
ATOM 922 O O A CYS A 1 127 ? -19.268 32.293 12.630 0.82 14.11 120 CYS A O 1
ATOM 923 O O B CYS A 1 127 ? -19.286 32.323 12.586 0.18 14.35 120 CYS A O 1
ATOM 928 N N . TYR A 1 128 ? -20.274 33.766 14.018 1.00 14.32 121 TYR A N 1
ATOM 929 C CA . TYR A 1 128 ? -21.587 33.743 13.384 1.00 14.54 121 TYR A CA 1
ATOM 930 C C . TYR A 1 128 ? -22.080 35.177 13.354 1.00 15.02 121 TYR A C 1
ATOM 931 O O . TYR A 1 128 ? -22.062 35.865 14.388 1.00 16.72 121 TYR A O 1
ATOM 940 N N . ASN A 1 129 ? -22.508 35.639 12.183 1.00 16.93 122 ASN A N 1
ATOM 941 C CA . ASN A 1 129 ? -23.017 37.005 12.030 1.00 19.34 122 ASN A CA 1
ATOM 942 C C . ASN A 1 129 ? -22.023 38.058 12.518 1.00 17.91 122 ASN A C 1
ATOM 943 O O . ASN A 1 129 ? -22.399 39.098 13.078 1.00 19.54 122 ASN A O 1
ATOM 948 N N . GLY A 1 130 ? -20.740 37.800 12.277 1.00 17.06 123 GLY A N 1
ATOM 949 C CA . GLY A 1 130 ? -19.680 38.690 12.693 1.00 16.70 123 GLY A CA 1
ATOM 950 C C . GLY A 1 130 ? -19.390 38.703 14.180 1.00 16.93 123 GLY A C 1
ATOM 951 O O . GLY A 1 130 ? -18.621 39.554 14.645 1.00 20.96 123 GLY A O 1
ATOM 952 N N . ARG A 1 131 ? -19.972 37.787 14.936 1.00 15.59 124 ARG A N 1
ATOM 953 C CA . ARG A 1 131 ? -19.749 37.734 16.373 1.00 17.32 124 ARG A CA 1
ATOM 954 C C . ARG A 1 131 ? -18.966 36.484 16.747 1.00 16.76 124 ARG A C 1
ATOM 955 O O . ARG A 1 131 ? -19.429 35.364 16.507 1.00 16.94 124 ARG A O 1
ATOM 963 N N . PRO A 1 132 ? -17.802 36.621 17.356 1.00 17.36 125 PRO A N 1
ATOM 964 C CA . PRO A 1 132 ? -17.050 35.430 17.775 1.00 17.86 125 PRO A CA 1
ATOM 965 C C . PRO A 1 132 ? -17.823 34.671 18.836 1.00 17.04 125 PRO A C 1
ATOM 966 O O . PRO A 1 132 ? -18.339 35.264 19.788 1.00 17.96 125 PRO A O 1
ATOM 970 N N . THR A 1 133 ? -17.880 33.342 18.668 1.00 15.70 126 THR A N 1
ATOM 971 C CA A THR A 1 133 ? -18.625 32.505 19.587 0.72 16.03 126 THR A CA 1
ATOM 972 C CA B THR A 1 133 ? -18.651 32.446 19.509 0.28 16.72 126 THR A CA 1
ATOM 973 C C . THR A 1 133 ? -17.784 31.444 20.264 1.00 15.00 126 THR A C 1
ATOM 974 O O . THR A 1 133 ? -18.142 31.019 21.360 1.00 16.68 126 THR A O 1
ATOM 981 N N . GLY A 1 134 ? -16.672 31.042 19.695 1.00 14.33 127 GLY A N 1
ATOM 982 C CA . GLY A 1 134 ? -15.863 30.017 20.335 1.00 14.38 127 GLY A CA 1
ATOM 983 C C . GLY A 1 134 ? -14.502 29.928 19.690 1.00 13.67 127 GLY A C 1
ATOM 984 O O . GLY A 1 134 ? -14.290 30.409 18.573 1.00 15.33 127 GLY A O 1
ATOM 985 N N . THR A 1 135 ? -13.575 29.300 20.408 1.00 13.12 128 THR A N 1
ATOM 986 C CA . THR A 1 135 ? -12.264 29.060 19.843 1.00 13.36 128 THR A CA 1
ATOM 987 C C . THR A 1 135 ? -11.829 27.631 20.152 1.00 12.15 128 THR A C 1
ATOM 988 O O . THR A 1 135 ? -12.175 27.058 21.186 1.00 13.83 128 THR A O 1
ATOM 992 N N . PHE A 1 136 ? -11.092 27.062 19.213 1.00 13.39 129 PHE A N 1
ATOM 993 C CA . PHE A 1 136 ? -10.644 25.692 19.315 1.00 12.66 129 PHE A CA 1
ATOM 994 C C . PHE A 1 136 ? -9.395 25.555 18.468 1.00 11.95 129 PHE A C 1
ATOM 995 O O . PHE A 1 136 ? -9.066 26.442 17.694 1.00 13.76 129 PHE A O 1
ATOM 1003 N N . THR A 1 137 ? -8.702 24.433 18.623 1.00 12.84 130 THR A N 1
ATOM 1004 C CA . THR A 1 137 ? -7.499 24.161 17.854 1.00 12.75 130 THR A CA 1
ATOM 1005 C C . THR A 1 137 ? -7.657 22.851 17.106 1.00 12.60 130 THR A C 1
ATOM 1006 O O . THR A 1 137 ? -8.295 21.925 17.591 1.00 15.11 130 THR A O 1
ATOM 1010 N N . VAL A 1 138 ? -7.110 22.799 15.898 1.00 12.40 131 VAL A N 1
ATOM 1011 C CA . VAL A 1 138 ? -7.150 21.614 15.065 1.00 13.39 131 VAL A CA 1
ATOM 1012 C C . VAL A 1 138 ? -5.778 21.414 14.451 1.00 13.65 131 VAL A C 1
ATOM 1013 O O . VAL A 1 138 ? -4.973 22.337 14.378 1.00 14.82 131 VAL A O 1
ATOM 1017 N N . VAL A 1 139 ? -5.517 20.196 13.984 1.00 14.85 132 VAL A N 1
ATOM 1018 C CA A VAL A 1 139 ? -4.393 19.910 13.102 0.45 14.40 132 VAL A CA 1
ATOM 1019 C CA B VAL A 1 139 ? -4.391 19.930 13.096 0.55 14.80 132 VAL A CA 1
ATOM 1020 C C . VAL A 1 139 ? -4.915 19.762 11.670 1.00 14.60 132 VAL A C 1
ATOM 1021 O O . VAL A 1 139 ? -5.982 19.178 11.434 1.00 15.81 132 VAL A O 1
ATOM 1028 N N . MET A 1 140 ? -4.198 20.330 10.707 1.00 13.42 133 MET A N 1
ATOM 1029 C CA . MET A 1 140 ? -4.537 20.078 9.311 1.00 13.15 133 MET A CA 1
ATOM 1030 C C . MET A 1 140 ? -4.322 18.590 9.020 1.00 14.65 133 MET A C 1
ATOM 1031 O O . MET A 1 140 ? -3.226 18.059 9.204 1.00 14.79 133 MET A O 1
ATOM 1036 N N . ARG A 1 141 ? -5.341 17.925 8.526 1.00 14.32 134 ARG A N 1
ATOM 1037 C CA . ARG A 1 141 ? -5.205 16.503 8.242 1.00 14.55 134 ARG A CA 1
ATOM 1038 C C . ARG A 1 141 ? -4.416 16.290 6.952 1.00 14.69 134 ARG A C 1
ATOM 1039 O O . ARG A 1 141 ? -4.376 17.159 6.075 1.00 15.96 134 ARG A O 1
ATOM 1047 N N . PRO A 1 142 ? -3.825 15.096 6.783 1.00 15.71 135 PRO A N 1
ATOM 1048 C CA . PRO A 1 142 ? -3.147 14.758 5.517 1.00 16.74 135 PRO A CA 1
ATOM 1049 C C . PRO A 1 142 ? -4.015 14.869 4.275 1.00 17.20 135 PRO A C 1
ATOM 1050 O O . PRO A 1 142 ? -3.477 15.039 3.179 1.00 19.90 135 PRO A O 1
ATOM 1054 N N . ASN A 1 143 ? -5.340 14.826 4.400 1.00 15.72 136 ASN A N 1
ATOM 1055 C CA . ASN A 1 143 ? -6.230 14.976 3.252 1.00 16.56 136 ASN A CA 1
ATOM 1056 C C . ASN A 1 143 ? -6.805 16.381 3.161 1.00 16.26 136 ASN A C 1
ATOM 1057 O O . ASN A 1 143 ? -7.783 16.613 2.444 1.00 18.76 136 ASN A O 1
ATOM 1062 N N A TYR A 1 144 ? -6.227 17.328 3.888 0.72 14.78 137 TYR A N 1
ATOM 1063 N N B TYR A 1 144 ? -6.203 17.326 3.884 0.28 16.72 137 TYR A N 1
ATOM 1064 C CA A TYR A 1 144 ? -6.550 18.744 3.712 0.72 15.66 137 TYR A CA 1
ATOM 1065 C CA B TYR A 1 144 ? -6.484 18.758 3.762 0.28 17.65 137 TYR A CA 1
ATOM 1066 C C A TYR A 1 144 ? -7.961 19.075 4.158 0.72 16.61 137 TYR A C 1
ATOM 1067 C C B TYR A 1 144 ? -7.888 19.127 4.222 0.28 16.96 137 TYR A C 1
ATOM 1068 O O A TYR A 1 144 ? -8.628 19.959 3.598 0.72 18.30 137 TYR A O 1
ATOM 1069 O O B TYR A 1 144 ? -8.490 20.090 3.736 0.28 16.96 137 TYR A O 1
ATOM 1086 N N . THR A 1 145 ? -8.392 18.371 5.184 1.00 15.58 138 THR A N 1
ATOM 1087 C CA . THR A 1 145 ? -9.579 18.703 5.951 1.00 14.35 138 THR A CA 1
ATOM 1088 C C . THR A 1 145 ? -9.137 18.961 7.386 1.00 13.67 138 THR A C 1
ATOM 1089 O O . THR A 1 145 ? -8.016 18.634 7.781 1.00 14.33 138 THR A O 1
ATOM 1093 N N . ILE A 1 146 ? -10.028 19.556 8.159 1.00 13.46 139 ILE A N 1
ATOM 1094 C CA . ILE A 1 146 ? -9.875 19.666 9.601 1.00 13.17 139 ILE A CA 1
ATOM 1095 C C . ILE A 1 146 ? -11.103 19.091 10.282 1.00 13.15 139 ILE A C 1
ATOM 1096 O O . ILE A 1 146 ? -12.227 19.150 9.767 1.00 14.03 139 ILE A O 1
ATOM 1101 N N . LYS A 1 147 ? -10.896 18.613 11.505 1.00 13.18 140 LYS A N 1
ATOM 1102 C CA . LYS A 1 147 ? -11.989 18.053 12.300 1.00 14.55 140 LYS A CA 1
ATOM 1103 C C . LYS A 1 147 ? -12.481 19.164 13.211 1.00 13.80 140 LYS A C 1
ATOM 1104 O O . LYS A 1 147 ? -12.115 19.271 14.379 1.00 15.14 140 LYS A O 1
ATOM 1110 N N . GLY A 1 148 ? -13.291 20.045 12.639 1.00 13.82 141 GLY A N 1
ATOM 1111 C CA . GLY A 1 148 ? -13.731 21.237 13.312 1.00 15.05 141 GLY A CA 1
ATOM 1112 C C . GLY A 1 148 ? -15.124 21.142 13.893 1.00 14.08 141 GLY A C 1
ATOM 1113 O O . GLY A 1 148 ? -15.686 20.064 14.099 1.00 14.82 141 GLY A O 1
ATOM 1114 N N . SER A 1 149 ? -15.687 22.299 14.181 1.00 14.36 142 SER A N 1
ATOM 1115 C CA . SER A 1 149 ? -17.020 22.391 14.752 1.00 14.55 142 SER A CA 1
ATOM 1116 C C . SER A 1 149 ? -17.602 23.678 14.193 1.00 13.24 142 SER A C 1
ATOM 1117 O O . SER A 1 149 ? -17.307 24.765 14.691 1.00 14.38 142 SER A O 1
ATOM 1120 N N . PHE A 1 150 ? -18.355 23.538 13.120 1.00 13.76 143 PHE A N 1
ATOM 1121 C CA . PHE A 1 150 ? -18.852 24.658 12.345 1.00 14.07 143 PHE A CA 1
ATOM 1122 C C . PHE A 1 150 ? -20.271 24.341 11.904 1.00 15.32 143 PHE A C 1
ATOM 1123 O O . PHE A 1 150 ? -20.538 23.236 11.430 1.00 16.59 143 PHE A O 1
ATOM 1131 N N . LEU A 1 151 ? -21.144 25.330 11.972 1.00 15.52 144 LEU A N 1
ATOM 1132 C CA . LEU A 1 151 ? -22.538 25.215 11.576 1.00 16.68 144 LEU A CA 1
ATOM 1133 C C . LEU A 1 151 ? -22.857 26.241 10.483 1.00 16.73 144 LEU A C 1
ATOM 1134 O O . LEU A 1 151 ? -22.026 27.039 10.054 1.00 16.40 144 LEU A O 1
ATOM 1139 N N . CYS A 1 152 ? -24.088 26.224 10.006 1.00 19.57 145 CYS A N 1
ATOM 1140 C CA A CYS A 1 152 ? -24.505 27.249 9.062 0.63 19.92 145 CYS A CA 1
ATOM 1141 C CA B CYS A 1 152 ? -24.546 27.253 9.084 0.37 19.71 145 CYS A CA 1
ATOM 1142 C C . CYS A 1 152 ? -24.205 28.635 9.633 1.00 17.63 145 CYS A C 1
ATOM 1143 O O . CYS A 1 152 ? -24.416 28.914 10.818 1.00 19.59 145 CYS A O 1
ATOM 1148 N N . GLY A 1 153 ? -23.667 29.495 8.775 1.00 17.07 146 GLY A N 1
ATOM 1149 C CA . GLY A 1 153 ? -23.306 30.842 9.154 1.00 17.32 146 GLY A CA 1
ATOM 1150 C C . GLY A 1 153 ? -21.872 31.017 9.602 1.00 15.94 146 GLY A C 1
ATOM 1151 O O . GLY A 1 153 ? -21.455 32.151 9.858 1.00 17.68 146 GLY A O 1
ATOM 1152 N N . SER A 1 154 ? -21.098 29.937 9.693 1.00 14.81 147 SER A N 1
ATOM 1153 C CA . SER A 1 154 ? -19.739 30.013 10.194 1.00 14.67 147 SER A CA 1
ATOM 1154 C C . SER A 1 154 ? -18.712 30.357 9.121 1.00 13.21 147 SER A C 1
ATOM 1155 O O . SER A 1 154 ? -17.567 30.622 9.460 1.00 13.60 147 SER A O 1
ATOM 1158 N N . CYS A 1 155 ? -19.085 30.391 7.843 1.00 13.50 148 CYS A N 1
ATOM 1159 C CA . CYS A 1 155 ? -18.092 30.656 6.824 1.00 12.87 148 CYS A CA 1
ATOM 1160 C C . CYS A 1 155 ? -17.491 32.037 7.029 1.00 13.60 148 CYS A C 1
ATOM 1161 O O . CYS A 1 155 ? -18.163 32.987 7.468 1.00 14.03 148 CYS A O 1
ATOM 1164 N N . GLY A 1 156 ? -16.202 32.132 6.722 1.00 13.14 149 GLY A N 1
ATOM 1165 C CA . GLY A 1 156 ? -15.421 33.308 7.007 1.00 12.65 149 GLY A CA 1
ATOM 1166 C C . GLY A 1 156 ? -14.785 33.309 8.371 1.00 12.16 149 GLY A C 1
ATOM 1167 O O . GLY A 1 156 ? -13.945 34.171 8.625 1.00 13.67 149 GLY A O 1
ATOM 1168 N N . SER A 1 157 ? -15.132 32.354 9.235 1.00 13.30 150 SER A N 1
ATOM 1169 C CA . SER A 1 157 ? -14.362 32.114 10.447 1.00 12.36 150 SER A CA 1
ATOM 1170 C C . SER A 1 157 ? -12.918 31.837 10.053 1.00 12.54 150 SER A C 1
ATOM 1171 O O . SER A 1 157 ? -12.644 31.268 8.995 1.00 13.96 150 SER A O 1
ATOM 1174 N N . VAL A 1 158 ? -11.994 32.262 10.902 1.00 13.04 151 VAL A N 1
ATOM 1175 C CA . VAL A 1 158 ? -10.590 32.238 10.521 1.00 11.91 151 VAL A CA 1
ATOM 1176 C C . VAL A 1 158 ? -9.743 31.364 11.436 1.00 12.10 151 VAL A C 1
ATOM 1177 O O . VAL A 1 158 ? -10.030 31.184 12.620 1.00 12.89 151 VAL A O 1
ATOM 1181 N N . GLY A 1 159 ? -8.685 30.803 10.834 1.00 12.07 152 GLY A N 1
ATOM 1182 C CA . GLY A 1 159 ? -7.678 30.045 11.563 1.00 12.42 152 GLY A CA 1
ATOM 1183 C C . GLY A 1 159 ? -6.323 30.726 11.429 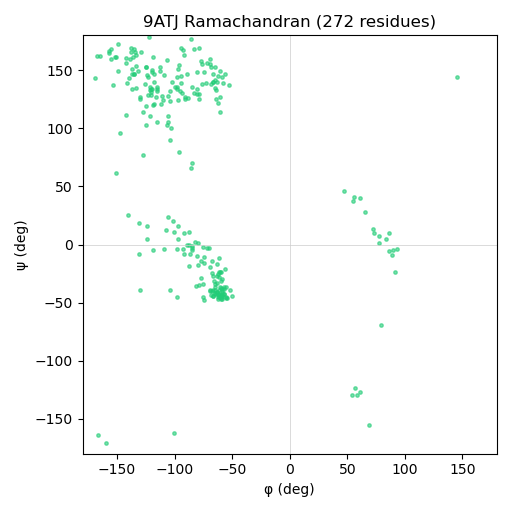1.00 11.98 152 GLY A C 1
ATOM 1184 O O . GLY A 1 159 ? -6.034 31.402 10.421 1.00 12.46 152 GLY A O 1
ATOM 1185 N N A TYR A 1 160 ? -5.494 30.567 12.461 0.65 11.68 153 TYR A N 1
ATOM 1186 N N B TYR A 1 160 ? -5.488 30.552 12.450 0.35 12.39 153 TYR A N 1
ATOM 1187 C CA A TYR A 1 160 ? -4.256 31.329 12.548 0.65 12.15 153 TYR A CA 1
ATOM 1188 C CA B TYR A 1 160 ? -4.251 31.314 12.516 0.35 12.76 153 TYR A CA 1
ATOM 1189 C C A TYR A 1 160 ? -3.304 30.648 13.516 0.65 12.82 153 TYR A C 1
ATOM 1190 C C B TYR A 1 160 ? -3.310 30.671 13.522 0.35 13.87 153 TYR A C 1
ATOM 1191 O O A TYR A 1 160 ? -3.709 29.879 14.381 0.65 12.53 153 TYR A O 1
ATOM 1192 O O B TYR A 1 160 ? -3.727 29.927 14.407 0.35 13.66 153 TYR A O 1
ATOM 1209 N N . THR A 1 161 ? -2.027 30.972 13.357 1.00 15.70 154 THR A N 1
ATOM 1210 C CA . THR A 1 161 ? -0.991 30.689 14.333 1.00 17.31 154 THR A CA 1
ATOM 1211 C C . THR A 1 161 ? -0.428 32.043 14.764 1.00 16.89 154 THR A C 1
ATOM 1212 O O . THR A 1 161 ? -0.794 33.080 14.222 1.00 16.46 154 THR A O 1
ATOM 1216 N N . LYS A 1 162 ? 0.429 32.049 15.777 1.00 20.92 155 LYS A N 1
ATOM 1217 C CA . LYS A 1 162 ? 1.017 33.294 16.262 1.00 24.47 155 LYS A CA 1
ATOM 1218 C C . LYS A 1 162 ? 2.492 33.051 16.522 1.00 25.61 155 LYS A C 1
ATOM 1219 O O . LYS A 1 162 ? 2.856 32.023 17.091 1.00 29.33 155 LYS A O 1
ATOM 1225 N N . GLU A 1 163 ? 3.337 33.969 16.050 1.00 24.80 156 GLU A N 1
ATOM 1226 C CA . GLU A 1 163 ? 4.772 33.956 16.331 1.00 28.28 156 GLU A CA 1
ATOM 1227 C C . GLU A 1 163 ? 5.071 35.284 17.014 1.00 29.09 156 GLU A C 1
ATOM 1228 O O . GLU A 1 163 ? 4.989 36.338 16.381 1.00 28.26 156 GLU A O 1
ATOM 1230 N N . GLY A 1 164 ? 5.393 35.239 18.297 1.00 29.51 157 GLY A N 1
ATOM 1231 C CA . GLY A 1 164 ? 5.468 36.471 19.061 1.00 30.27 157 GLY A CA 1
ATOM 1232 C C . GLY A 1 164 ? 4.124 37.171 19.002 1.00 32.06 157 GLY A C 1
ATOM 1233 O O . GLY A 1 164 ? 3.066 36.572 19.237 1.00 35.21 157 GLY A O 1
ATOM 1234 N N . SER A 1 165 ? 4.144 38.448 18.659 1.00 32.24 158 SER A N 1
ATOM 1235 C CA . SER A 1 165 ? 2.922 39.232 18.526 1.00 32.22 158 SER A CA 1
ATOM 1236 C C . SER A 1 165 ? 2.326 39.172 17.125 1.00 28.02 158 SER A C 1
ATOM 1237 O O . SER A 1 165 ? 1.260 39.766 16.897 1.00 29.67 158 SER A O 1
ATOM 1240 N N . VAL A 1 166 ? 2.957 38.451 16.187 1.00 24.02 159 VAL A N 1
ATOM 1241 C CA . VAL A 1 166 ? 2.510 38.431 14.796 1.00 20.86 159 VAL A CA 1
ATOM 1242 C C . VAL A 1 166 ? 1.522 37.291 14.583 1.00 18.62 159 VAL A C 1
ATOM 1243 O O . VAL A 1 166 ? 1.832 36.124 14.838 1.00 21.99 159 VAL A O 1
ATOM 1247 N N . ILE A 1 167 ? 0.364 37.630 14.043 1.00 16.66 160 ILE A N 1
ATOM 1248 C CA . ILE A 1 167 ? -0.659 36.649 13.736 1.00 14.80 160 ILE A CA 1
ATOM 1249 C C . ILE A 1 167 ? -0.452 36.178 12.312 1.00 14.97 160 ILE A C 1
ATOM 1250 O O . ILE A 1 167 ? -0.412 36.991 11.382 1.00 17.20 160 ILE A O 1
ATOM 1255 N N . ASN A 1 168 ? -0.325 34.866 12.137 1.00 14.43 161 ASN A N 1
ATOM 1256 C CA . ASN A 1 168 ? -0.193 34.247 10.812 1.00 15.72 161 ASN A CA 1
ATOM 1257 C C . ASN A 1 168 ? -1.519 33.622 10.442 1.00 14.81 161 ASN A C 1
ATOM 1258 O O . ASN A 1 168 ? -1.854 32.536 10.903 1.00 15.65 161 ASN A O 1
ATOM 1263 N N . PHE A 1 169 ? -2.282 34.331 9.617 1.00 13.65 162 PHE A N 1
ATOM 1264 C CA . PHE A 1 169 ? -3.584 33.836 9.203 1.00 13.29 162 PHE A CA 1
ATOM 1265 C C . PHE A 1 169 ? -3.379 32.792 8.120 1.00 13.34 162 PHE A C 1
ATOM 1266 O O . PHE A 1 169 ? -2.687 33.029 7.132 1.00 15.09 162 PHE A O 1
ATOM 1274 N N . CYS A 1 170 ? -4.017 31.635 8.302 1.00 12.89 163 CYS A N 1
ATOM 1275 C CA . CYS A 1 170 ? -3.791 30.472 7.443 1.00 13.13 163 CYS A CA 1
ATOM 1276 C C . CYS A 1 170 ? -5.052 29.809 6.919 1.00 12.88 163 CYS A C 1
ATOM 1277 O O . CYS A 1 170 ? -4.942 28.950 6.056 1.00 15.93 163 CYS A O 1
ATOM 1280 N N . TYR A 1 171 ? -6.239 30.192 7.377 1.00 12.29 164 TYR A N 1
ATOM 1281 C CA . TYR A 1 171 ? -7.447 29.463 7.016 1.00 12.18 164 TYR A CA 1
ATOM 1282 C C . TYR A 1 171 ? -8.638 30.398 7.091 1.00 11.70 164 TYR A C 1
ATOM 1283 O O . TYR A 1 171 ? -8.764 31.164 8.049 1.00 12.46 164 TYR A O 1
ATOM 1292 N N . MET A 1 172 ? -9.514 30.292 6.092 1.00 12.14 165 MET A N 1
ATOM 1293 C CA . MET A 1 172 ? -10.824 30.924 6.135 1.00 12.52 165 MET A CA 1
ATOM 1294 C C . MET A 1 172 ? -11.855 29.862 5.777 1.00 11.32 165 MET A C 1
ATOM 1295 O O . MET A 1 172 ? -11.773 29.241 4.715 1.00 12.12 165 MET A O 1
ATOM 1300 N N . HIS A 1 173 ? -12.822 29.683 6.656 1.00 12.32 166 HIS A N 1
ATOM 1301 C CA . HIS A 1 173 ? -13.692 28.524 6.591 1.00 12.47 166 HIS A CA 1
ATOM 1302 C C . HIS A 1 173 ? -14.668 28.636 5.417 1.00 12.34 166 HIS A C 1
ATOM 1303 O O . HIS A 1 173 ? -15.309 29.680 5.218 1.00 14.13 166 HIS A O 1
ATOM 1310 N N . GLN A 1 174 ? -14.884 27.507 4.707 1.00 12.81 167 GLN A N 1
ATOM 1311 C CA . GLN A 1 174 ? -15.768 27.471 3.541 1.00 13.28 167 GLN A CA 1
ATOM 1312 C C . GLN A 1 174 ? -16.819 26.361 3.533 1.00 13.83 167 GLN A C 1
ATOM 1313 O O . GLN A 1 174 ? -17.884 26.566 2.958 1.00 14.96 167 GLN A O 1
ATOM 1319 N N . MET A 1 175 ? -16.468 25.171 3.984 1.00 15.11 168 MET A N 1
ATOM 1320 C CA . MET A 1 175 ? -17.449 24.076 3.756 1.00 16.36 168 MET A CA 1
ATOM 1321 C C . MET A 1 175 ? -17.295 22.916 4.729 1.00 15.90 168 MET A C 1
ATOM 1322 O O . MET A 1 175 ? -16.303 22.841 5.460 1.00 15.35 168 MET A O 1
ATOM 1327 N N . GLU A 1 176 ? -18.311 22.079 4.725 1.00 16.80 169 GLU A N 1
ATOM 1328 C CA . GLU A 1 176 ? -18.345 20.822 5.475 1.00 16.36 169 GLU A CA 1
ATOM 1329 C C . GLU A 1 176 ? -18.504 19.677 4.485 1.00 17.80 169 GLU A C 1
ATOM 1330 O O . GLU A 1 176 ? -19.319 19.738 3.547 1.00 19.90 169 GLU A O 1
ATOM 1336 N N . LEU A 1 177 ? -17.702 18.649 4.673 1.00 18.58 170 LEU A N 1
ATOM 1337 C CA . LEU A 1 177 ? -17.691 17.475 3.817 1.00 19.17 170 LEU A CA 1
ATOM 1338 C C . LEU A 1 177 ? -18.630 16.433 4.398 1.00 20.69 170 LEU A C 1
ATOM 1339 O O . LEU A 1 177 ? -19.069 16.529 5.553 1.00 21.57 170 LEU A O 1
ATOM 1344 N N . ALA A 1 178 ? -18.917 15.409 3.588 1.00 22.91 171 ALA A N 1
ATOM 1345 C CA . ALA A 1 178 ? -19.937 14.435 3.962 1.00 26.46 171 ALA A CA 1
ATOM 1346 C C . ALA A 1 178 ? -19.568 13.652 5.224 1.00 25.74 171 ALA A C 1
ATOM 1347 O O . ALA A 1 178 ? -20.457 13.162 5.935 1.00 30.96 171 ALA A O 1
ATOM 1349 N N . ASN A 1 179 ? -18.276 13.490 5.511 1.00 21.85 172 ASN A N 1
ATOM 1350 C CA . ASN A 1 179 ? -17.843 12.753 6.682 1.00 20.86 172 ASN A CA 1
ATOM 1351 C C . ASN A 1 179 ? -17.754 13.627 7.918 1.00 20.24 172 ASN A C 1
ATOM 1352 O O . ASN A 1 179 ? -17.191 13.188 8.925 1.00 21.35 172 ASN A O 1
ATOM 1357 N N . GLY A 1 180 ? -18.278 14.856 7.862 1.00 19.22 173 GLY A N 1
ATOM 1358 C CA . GLY A 1 180 ? -18.330 15.723 9.015 1.00 18.97 173 GLY A CA 1
ATOM 1359 C C . GLY A 1 180 ? -17.115 16.602 9.201 1.00 16.54 173 GLY A C 1
ATOM 1360 O O . GLY A 1 180 ? -17.094 17.402 10.155 1.00 17.87 173 GLY A O 1
ATOM 1361 N N . THR A 1 181 ? -16.076 16.440 8.371 1.00 15.33 174 THR A N 1
ATOM 1362 C CA . THR A 1 181 ? -14.905 17.303 8.454 1.00 15.15 174 THR A CA 1
ATOM 1363 C C . THR A 1 181 ? -15.144 18.561 7.638 1.00 15.34 174 THR A C 1
ATOM 1364 O O . THR A 1 181 ? -16.181 18.744 6.987 1.00 16.41 174 THR A O 1
ATOM 1368 N N . HIS A 1 182 ? -14.173 19.450 7.687 1.00 14.16 175 HIS A N 1
ATOM 1369 C CA . HIS A 1 182 ? -14.290 20.808 7.193 1.00 14.19 175 HIS A CA 1
ATOM 1370 C C . HIS A 1 182 ? -13.097 21.204 6.352 1.00 14.16 175 HIS A C 1
ATOM 1371 O O . HIS A 1 182 ? -11.989 20.706 6.527 1.00 14.09 175 HIS A O 1
ATOM 1378 N N . THR A 1 183 ? -13.320 22.146 5.449 1.00 13.35 176 THR A N 1
ATOM 1379 C CA . THR A 1 183 ? -12.195 22.736 4.755 1.00 14.16 176 THR A CA 1
ATOM 1380 C C . THR A 1 183 ? -12.503 24.179 4.384 1.00 13.76 176 THR A C 1
ATOM 1381 O O . THR A 1 183 ? -13.621 24.679 4.552 1.00 13.74 176 THR A O 1
ATOM 1385 N N . GLY A 1 184 ? -11.474 24.825 3.886 1.00 13.64 177 GLY A N 1
ATOM 1386 C CA . GLY A 1 184 ? -11.525 26.236 3.611 1.00 14.42 177 GLY A CA 1
ATOM 1387 C C . GLY A 1 184 ? -10.350 26.647 2.759 1.00 13.66 177 GLY A C 1
ATOM 1388 O O . GLY A 1 184 ? -9.652 25.807 2.166 1.00 15.53 177 GLY A O 1
ATOM 1389 N N . SER A 1 185 ? -10.113 27.949 2.734 1.00 14.23 178 SER A N 1
ATOM 1390 C CA . SER A 1 185 ? -9.110 28.556 1.872 1.00 14.76 178 SER A CA 1
ATOM 1391 C C . SER A 1 185 ? -7.962 29.148 2.657 1.00 13.40 178 SER A C 1
ATOM 1392 O O . SER A 1 185 ? -8.110 29.506 3.826 1.00 15.18 178 SER A O 1
ATOM 1395 N N . ALA A 1 186 ? -6.801 29.195 2.015 1.00 14.08 179 ALA A N 1
ATOM 1396 C CA . ALA A 1 186 ? -5.746 30.066 2.471 1.00 14.14 179 ALA A CA 1
ATOM 1397 C C . ALA A 1 186 ? -5.990 31.472 1.919 1.00 14.44 179 ALA A C 1
ATOM 1398 O O . ALA A 1 186 ? -6.822 31.678 1.031 1.00 14.49 179 ALA A O 1
ATOM 1400 N N . PHE A 1 187 ? -5.245 32.445 2.429 1.00 14.74 180 PHE A N 1
ATOM 1401 C CA . PHE A 1 187 ? -5.483 33.827 2.063 1.00 15.26 180 PHE A CA 1
ATOM 1402 C C . PHE A 1 187 ? -4.882 34.199 0.727 1.00 16.45 180 PHE A C 1
ATOM 1403 O O . PHE A 1 187 ? -5.105 35.321 0.284 1.00 20.17 180 PHE A O 1
ATOM 1411 N N . ASP A 1 188 ? -4.239 33.261 0.022 1.00 15.47 181 ASP A N 1
ATOM 1412 C CA . ASP A 1 188 ? -3.988 33.429 -1.403 1.00 17.08 181 ASP A CA 1
ATOM 1413 C C . ASP A 1 188 ? -5.199 33.039 -2.220 1.00 17.65 181 ASP A C 1
ATOM 1414 O O . ASP A 1 188 ? -5.153 33.139 -3.446 1.00 19.02 181 ASP A O 1
ATOM 1419 N N . GLY A 1 189 ? -6.295 32.651 -1.568 1.00 16.06 182 GLY A N 1
ATOM 1420 C CA . GLY A 1 189 ? -7.504 32.294 -2.278 1.00 15.99 182 GLY A CA 1
ATOM 1421 C C . GLY A 1 189 ? -7.585 30.856 -2.731 1.00 15.81 182 GLY A C 1
ATOM 1422 O O . GLY A 1 189 ? -8.631 30.444 -3.241 1.00 17.27 182 GLY A O 1
ATOM 1423 N N . THR A 1 190 ? -6.533 30.066 -2.556 1.00 15.98 183 THR A N 1
ATOM 1424 C CA . THR A 1 190 ? -6.615 28.667 -2.923 1.00 15.87 183 THR A CA 1
ATOM 1425 C C . THR A 1 190 ? -7.332 27.894 -1.832 1.00 17.55 183 THR A C 1
ATOM 1426 O O . THR A 1 190 ? -7.121 28.139 -0.647 1.00 21.50 183 THR A O 1
ATOM 1430 N N A MET A 1 191 ? -8.194 26.974 -2.235 0.65 15.92 184 MET A N 1
ATOM 1431 N N B MET A 1 191 ? -8.181 26.953 -2.232 0.35 16.55 184 MET A N 1
ATOM 1432 C CA A MET A 1 191 ? -8.720 26.014 -1.284 0.65 16.23 184 MET A CA 1
ATOM 1433 C CA B MET A 1 191 ? -8.743 26.003 -1.284 0.35 16.12 184 MET A CA 1
ATOM 1434 C C A MET A 1 191 ? -7.623 25.037 -0.894 0.65 15.28 184 MET A C 1
ATOM 1435 C C B MET A 1 191 ? -7.724 24.933 -0.929 0.35 15.16 184 MET A C 1
ATOM 1436 O O A MET A 1 191 ? -6.742 24.705 -1.692 0.65 17.19 184 MET A O 1
ATOM 1437 O O B MET A 1 191 ? -7.026 24.400 -1.794 0.35 15.74 184 MET A O 1
ATOM 1446 N N . TYR A 1 192 ? -7.672 24.593 0.349 1.00 14.59 185 TYR A N 1
ATOM 1447 C CA . TYR A 1 192 ? -6.826 23.484 0.752 1.00 15.24 185 TYR A CA 1
ATOM 1448 C C . TYR A 1 192 ? -7.246 22.227 -0.015 1.00 16.60 185 TYR A C 1
ATOM 1449 O O . TYR A 1 192 ? -8.410 22.035 -0.355 1.00 19.67 185 TYR A O 1
ATOM 1458 N N . GLY A 1 193 ? -6.281 21.423 -0.356 1.00 16.48 186 GLY A N 1
ATOM 1459 C CA . GLY A 1 193 ? -6.605 20.207 -1.085 1.00 16.54 186 GLY A CA 1
ATOM 1460 C C . GLY A 1 193 ? -7.099 20.477 -2.497 1.00 18.61 186 GLY A C 1
ATOM 1461 O O . GLY A 1 193 ? -6.787 21.499 -3.132 1.00 21.17 186 GLY A O 1
ATOM 1462 N N . ALA A 1 194 ? -7.866 19.511 -3.000 1.00 18.78 187 ALA A N 1
ATOM 1463 C CA . ALA A 1 194 ? -8.453 19.552 -4.333 1.00 19.96 187 ALA A CA 1
ATOM 1464 C C . ALA A 1 194 ? -9.898 20.041 -4.288 1.00 21.16 187 ALA A C 1
ATOM 1465 O O . ALA A 1 194 ? -10.633 19.884 -5.258 1.00 22.26 187 ALA A O 1
ATOM 1467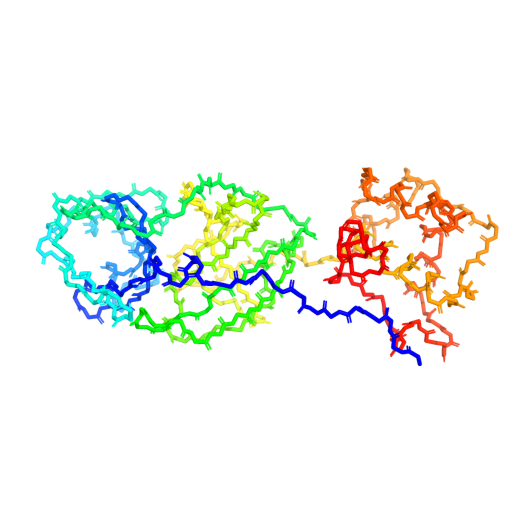 N N . PHE A 1 195 ? -10.303 20.650 -3.181 1.00 20.37 188 PHE A N 1
ATOM 1468 C CA . PHE A 1 195 ? -11.695 21.024 -3.014 1.00 20.27 188 PHE A CA 1
ATOM 1469 C C . PHE A 1 195 ? -12.051 22.270 -3.821 1.00 20.89 188 PHE A C 1
ATOM 1470 O O . PHE A 1 195 ? -11.207 23.125 -4.105 1.00 20.77 188 PHE A O 1
ATOM 1478 N N . MET A 1 196 ? -13.339 22.384 -4.150 1.00 20.76 189 MET A N 1
ATOM 1479 C CA . MET A 1 196 ? -13.890 23.538 -4.844 1.00 21.59 189 MET A CA 1
ATOM 1480 C C . MET A 1 196 ? -15.028 24.134 -4.034 1.00 19.55 189 MET A C 1
ATOM 1481 O O . MET A 1 196 ? -15.768 23.406 -3.373 1.00 20.32 189 MET A O 1
ATOM 1486 N N . ASP A 1 197 ? -15.176 25.467 -4.090 1.00 19.08 190 ASP A N 1
ATOM 1487 C CA . ASP A 1 197 ? -16.210 26.154 -3.304 1.00 18.84 190 ASP A CA 1
ATOM 1488 C C . ASP A 1 197 ? -17.532 26.154 -4.064 1.00 21.02 190 ASP A C 1
ATOM 1489 O O . ASP A 1 197 ? -18.038 27.186 -4.520 1.00 21.91 190 ASP A O 1
ATOM 1494 N N . LYS A 1 198 ? -18.061 24.946 -4.230 1.00 24.05 191 LYS A N 1
ATOM 1495 C CA . LYS A 1 198 ? -19.332 24.720 -4.889 1.00 25.03 191 LYS A CA 1
ATOM 1496 C C . LYS A 1 198 ? -20.066 23.687 -4.055 1.00 24.90 191 LYS A C 1
ATOM 1497 O O . LYS A 1 198 ? -19.446 22.800 -3.456 1.00 24.14 191 LYS A O 1
ATOM 1499 N N . GLN A 1 199 ? -21.391 23.810 -4.026 1.00 25.65 192 GLN A N 1
ATOM 1500 C CA . GLN A 1 199 ? -22.237 22.930 -3.228 1.00 27.30 192 GLN A CA 1
ATOM 1501 C C . GLN A 1 199 ? -22.546 21.663 -4.019 1.00 27.69 192 GLN A C 1
ATOM 1502 O O . GLN A 1 199 ? -23.671 21.417 -4.468 1.00 30.38 192 GLN A O 1
ATOM 1508 N N . VAL A 1 200 ? -21.507 20.848 -4.185 1.00 28.24 193 VAL A N 1
ATOM 1509 C CA . VAL A 1 200 ? -21.589 19.537 -4.816 1.00 28.31 193 VAL A CA 1
ATOM 1510 C C . VAL A 1 200 ? -20.749 18.574 -3.988 1.00 27.15 193 VAL A C 1
ATOM 1511 O O . VAL A 1 200 ? -19.766 18.971 -3.344 1.00 26.07 193 VAL A O 1
ATOM 1515 N N . HIS A 1 201 ? -21.135 17.298 -4.009 1.00 28.78 194 HIS A N 1
ATOM 1516 C CA . HIS A 1 201 ? -20.353 16.281 -3.320 1.00 31.10 194 HIS A CA 1
ATOM 1517 C C . HIS A 1 201 ? -19.011 16.129 -4.016 1.00 29.25 194 HIS A C 1
ATOM 1518 O O . HIS A 1 201 ? -18.928 16.164 -5.243 1.00 30.55 194 HIS A O 1
ATOM 1525 N N . GLN A 1 202 ? -17.952 15.975 -3.229 1.00 28.28 195 GLN A N 1
ATOM 1526 C CA . GLN A 1 202 ? -16.605 15.953 -3.776 1.00 29.14 195 GLN A CA 1
ATOM 1527 C C . GLN A 1 202 ? -15.807 14.776 -3.245 1.00 31.73 195 GLN A C 1
ATOM 1528 O O . GLN A 1 202 ? -16.012 14.317 -2.123 1.00 31.05 195 GLN A O 1
ATOM 1534 N N . VAL A 1 203 ? -14.886 14.292 -4.086 1.00 34.67 196 VAL A N 1
ATOM 1535 C CA . VAL A 1 203 ? -13.970 13.250 -3.656 1.00 37.05 196 VAL A CA 1
ATOM 1536 C C . VAL A 1 203 ? -13.166 13.789 -2.482 1.00 38.55 196 VAL A C 1
ATOM 1537 O O . VAL A 1 203 ? -12.559 14.865 -2.566 1.00 41.69 196 VAL A O 1
ATOM 1541 N N . GLN A 1 204 ? -13.157 13.054 -1.385 1.00 39.43 197 GLN A N 1
ATOM 1542 C CA . GLN A 1 204 ? -12.295 13.357 -0.247 1.00 41.50 197 GLN A CA 1
ATOM 1543 C C . GLN A 1 204 ? -11.159 12.345 -0.222 1.00 35.93 197 GLN A C 1
ATOM 1544 O O . GLN A 1 204 ? -11.402 11.140 -0.263 1.00 36.54 197 GLN A O 1
ATOM 1550 N N . LEU A 1 205 ? -9.928 12.825 -0.164 1.00 30.43 198 LEU A N 1
ATOM 1551 C CA . LEU A 1 205 ? -8.811 11.901 -0.188 1.00 27.72 198 LEU A CA 1
ATOM 1552 C C . LEU A 1 205 ? -8.754 11.129 1.132 1.00 23.95 198 LEU A C 1
ATOM 1553 O O . LEU A 1 205 ? -9.341 11.528 2.155 1.00 23.70 198 LEU A O 1
ATOM 1558 N N A THR A 1 206 ? -8.045 10.003 1.103 0.58 23.15 199 THR A N 1
ATOM 1559 N N B THR A 1 206 ? -8.023 10.019 1.116 0.42 23.91 199 THR A N 1
ATOM 1560 C CA A THR A 1 206 ? -7.885 9.231 2.322 0.58 23.10 199 THR A CA 1
ATOM 1561 C CA B THR A 1 206 ? -7.910 9.194 2.310 0.42 24.61 199 THR A CA 1
ATOM 1562 C C A THR A 1 206 ? -7.135 10.042 3.370 0.58 22.07 199 THR A C 1
ATOM 1563 C C B THR A 1 206 ? -7.081 9.907 3.374 0.42 22.99 199 THR A C 1
ATOM 1564 O O A THR A 1 206 ? -6.180 10.763 3.072 0.58 23.44 199 THR A O 1
ATOM 1565 O O B THR A 1 206 ? -5.998 10.424 3.093 0.42 24.85 199 THR A O 1
ATOM 1572 N N . ASP A 1 207 ? -7.587 9.938 4.601 1.00 20.40 200 ASP A N 1
ATOM 1573 C CA . ASP A 1 207 ? -6.817 10.469 5.706 1.00 19.57 200 ASP A CA 1
ATOM 1574 C C . ASP A 1 207 ? -5.766 9.444 6.107 1.00 20.26 200 ASP A C 1
ATOM 1575 O O . ASP A 1 207 ? -5.831 8.262 5.736 1.00 21.67 200 ASP A O 1
ATOM 1580 N N . LYS A 1 208 ? -4.783 9.908 6.868 1.00 19.75 201 LYS A N 1
ATOM 1581 C CA . LYS A 1 208 ? -3.669 9.092 7.325 1.00 18.35 201 LYS A CA 1
ATOM 1582 C C . LYS A 1 208 ? -3.332 9.517 8.736 1.00 18.36 201 LYS A C 1
ATOM 1583 O O . LYS A 1 208 ? -3.617 10.645 9.131 1.00 18.57 201 LYS A O 1
ATOM 1589 N N . TYR A 1 209 ? -2.709 8.621 9.508 1.00 18.15 202 TYR A N 1
ATOM 1590 C CA . TYR A 1 209 ? -2.095 9.052 10.762 1.00 18.67 202 TYR A CA 1
ATOM 1591 C C . TYR A 1 209 ? -0.889 9.930 10.484 1.00 17.32 202 TYR A C 1
ATOM 1592 O O . TYR A 1 209 ? -0.058 9.616 9.640 1.00 18.54 202 TYR A O 1
ATOM 1601 N N . CYS A 1 210 ? -0.744 11.003 11.262 1.00 17.19 203 CYS A N 1
ATOM 1602 C CA A CYS A 1 210 ? 0.401 11.906 11.127 0.66 16.23 203 CYS A CA 1
ATOM 1603 C CA B CYS A 1 210 ? 0.410 11.890 11.115 0.34 16.77 203 CYS A CA 1
ATOM 1604 C C . CYS A 1 210 ? 1.532 11.361 11.995 1.00 16.54 203 CYS A C 1
ATOM 1605 O O . CYS A 1 210 ? 1.548 11.574 13.216 1.00 16.33 203 CYS A O 1
ATOM 1610 N N A SER A 1 211 ? 2.490 10.691 11.354 0.73 16.43 204 SER A N 1
ATOM 1611 N N B SER A 1 211 ? 2.511 10.705 11.358 0.27 16.68 204 SER A N 1
ATOM 1612 C CA A SER A 1 211 ? 3.537 9.972 12.072 0.73 17.13 204 SER A CA 1
ATOM 1613 C CA B SER A 1 211 ? 3.529 9.963 12.097 0.27 17.14 204 SER A CA 1
ATOM 1614 C C A SER A 1 211 ? 4.333 10.864 13.017 0.73 14.31 204 SER A C 1
ATOM 1615 C C B SER A 1 211 ? 4.338 10.863 13.027 0.27 15.59 204 SER A C 1
ATOM 1616 O O A SER A 1 211 ? 4.652 10.455 14.144 0.73 15.67 204 SER A O 1
ATOM 1617 O O B SER A 1 211 ? 4.657 10.467 14.156 0.27 16.22 204 SER A O 1
ATOM 1622 N N . VAL A 1 212 ? 4.687 12.07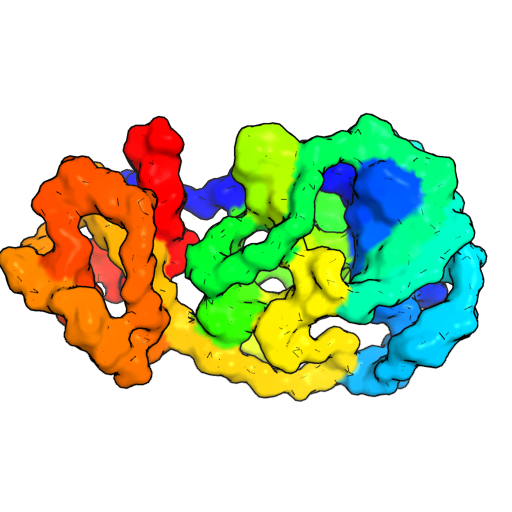3 12.579 1.00 14.91 205 VAL A N 1
ATOM 1623 C CA . VAL A 1 212 ? 5.475 12.957 13.432 1.00 16.38 205 VAL A CA 1
ATOM 1624 C C . VAL A 1 212 ? 4.722 13.296 14.721 1.00 15.18 205 VAL A C 1
ATOM 1625 O O . VAL A 1 212 ? 5.326 13.395 15.790 1.00 15.91 205 VAL A O 1
ATOM 1629 N N . ASN A 1 213 ? 3.394 13.434 14.647 1.00 15.38 206 ASN A N 1
ATOM 1630 C CA . ASN A 1 213 ? 2.596 13.756 15.816 1.00 13.99 206 ASN A CA 1
ATOM 1631 C C . ASN A 1 213 ? 2.429 12.545 16.716 1.00 14.97 206 ASN A C 1
ATOM 1632 O O . ASN A 1 213 ? 2.405 12.694 17.931 1.00 14.57 206 ASN A O 1
ATOM 1637 N N . VAL A 1 214 ? 2.346 11.345 16.140 1.00 14.76 207 VAL A N 1
ATOM 1638 C CA . VAL A 1 214 ? 2.338 10.142 16.969 1.00 15.00 207 VAL A CA 1
ATOM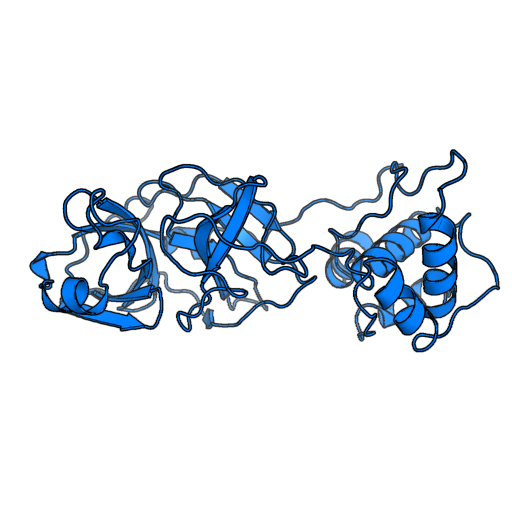 1639 C C . VAL A 1 214 ? 3.647 10.028 17.755 1.00 15.39 207 VAL A C 1
ATOM 1640 O O . VAL A 1 214 ? 3.647 9.716 18.948 1.00 16.07 207 VAL A O 1
ATOM 1644 N N . VAL A 1 215 ? 4.786 10.251 17.082 1.00 14.64 208 VAL A N 1
ATOM 1645 C CA . VAL A 1 215 ? 6.069 10.289 17.760 1.00 14.81 208 VAL A CA 1
ATOM 1646 C C . VAL A 1 215 ? 6.065 11.304 18.907 1.00 14.82 208 VAL A C 1
ATOM 1647 O O . VAL A 1 215 ? 6.480 10.988 20.030 1.00 16.59 208 VAL A O 1
ATOM 1651 N N . ALA A 1 216 ? 5.552 12.513 18.659 1.00 14.58 209 ALA A N 1
ATOM 1652 C CA . ALA A 1 216 ? 5.455 13.517 19.703 1.00 15.12 209 ALA A CA 1
ATOM 1653 C C . ALA A 1 216 ? 4.681 12.998 20.916 1.00 15.47 209 ALA A C 1
ATOM 1654 O O . ALA A 1 216 ? 5.074 13.222 22.065 1.00 15.58 209 ALA A O 1
ATOM 1656 N N . TRP A 1 217 ? 3.539 12.351 20.673 1.00 15.37 210 TRP A N 1
ATOM 1657 C CA . TRP A 1 217 ? 2.695 11.874 21.756 1.00 15.27 210 TRP A CA 1
ATOM 1658 C C . TRP A 1 217 ? 3.387 10.760 22.539 1.00 16.13 210 TRP A C 1
ATOM 1659 O O . TRP A 1 217 ? 3.276 10.702 23.774 1.00 16.03 210 TRP A O 1
ATOM 1670 N N . LEU A 1 218 ? 4.096 9.869 21.837 1.00 14.30 211 LEU A N 1
ATOM 1671 C CA . LEU A 1 218 ? 4.881 8.858 22.542 1.00 14.57 211 LEU A CA 1
ATOM 1672 C C . LEU A 1 218 ? 5.969 9.512 23.416 1.00 14.97 211 LEU A C 1
ATOM 1673 O O . LEU A 1 218 ? 6.229 9.059 24.538 1.00 16.22 211 LEU A O 1
ATOM 1678 N N . TYR A 1 219 ? 6.610 10.579 22.929 1.00 16.12 212 TYR A N 1
ATOM 1679 C CA . TYR A 1 219 ? 7.532 11.320 23.781 1.00 16.84 212 TYR A CA 1
ATOM 1680 C C . TYR A 1 219 ? 6.814 11.922 24.995 1.00 16.84 212 TYR A C 1
ATOM 1681 O O . TYR A 1 219 ? 7.372 11.948 26.100 1.00 16.70 212 TYR A O 1
ATOM 1690 N N . ALA A 1 220 ? 5.618 12.494 24.794 1.00 15.74 213 ALA A N 1
ATOM 1691 C CA . ALA A 1 220 ? 4.849 13.008 25.916 1.00 14.90 213 ALA A CA 1
ATOM 1692 C C . ALA A 1 220 ? 4.590 11.914 26.948 1.00 16.06 213 ALA A C 1
ATOM 1693 O O . ALA A 1 220 ? 4.612 12.159 28.165 1.00 16.93 213 ALA A O 1
ATOM 1695 N N . ALA A 1 221 ? 4.331 10.696 26.473 1.00 15.51 214 ALA A N 1
ATOM 1696 C CA . ALA A 1 221 ? 4.133 9.577 27.394 1.00 15.31 214 ALA A CA 1
ATOM 1697 C C . ALA A 1 221 ? 5.387 9.320 28.213 1.00 16.05 214 ALA A C 1
ATOM 1698 O O . ALA A 1 221 ? 5.322 9.176 29.432 1.00 17.30 214 ALA A O 1
ATOM 1700 N N . ILE A 1 222 ? 6.546 9.273 27.553 1.00 16.04 215 ILE A N 1
ATOM 1701 C CA . ILE A 1 222 ? 7.806 9.069 28.268 1.00 17.75 215 ILE A CA 1
ATOM 1702 C C . ILE A 1 222 ? 8.050 10.180 29.289 1.00 16.98 215 ILE A C 1
ATOM 1703 O O . ILE A 1 222 ? 8.497 9.927 30.415 1.00 17.87 215 ILE A O 1
ATOM 1708 N N . LEU A 1 223 ? 7.787 11.429 28.897 1.00 16.43 216 LEU A N 1
ATOM 1709 C CA . LEU A 1 223 ? 7.953 12.559 29.802 1.00 17.48 216 LEU A CA 1
ATOM 1710 C C . LEU A 1 223 ? 7.021 12.472 30.995 1.00 18.74 216 LEU A C 1
ATOM 1711 O O . LEU A 1 223 ? 7.240 13.165 31.987 1.00 20.88 216 LEU A O 1
ATOM 1716 N N . ASN A 1 224 ? 5.985 11.643 30.921 1.00 17.89 217 ASN A N 1
ATOM 1717 C CA . ASN A 1 224 ? 5.105 11.390 32.048 1.00 19.49 217 ASN A CA 1
ATOM 1718 C C . ASN A 1 224 ? 5.410 10.086 32.765 1.00 19.19 217 ASN A C 1
ATOM 1719 O O . ASN A 1 224 ? 4.607 9.660 33.591 1.00 21.82 217 ASN A O 1
ATOM 1724 N N . GLY A 1 225 ? 6.534 9.435 32.459 1.00 18.26 218 GLY A N 1
ATOM 1725 C CA . GLY A 1 225 ? 6.925 8.202 33.136 1.00 19.29 218 GLY A CA 1
ATOM 1726 C C . GLY A 1 225 ? 6.324 6.950 32.528 1.00 21.29 218 GLY A C 1
ATOM 1727 O O . GLY A 1 225 ? 6.435 5.868 33.127 1.00 25.17 218 GLY A O 1
ATOM 1728 N N . CYS A 1 226 ? 5.689 7.062 31.368 1.00 21.39 219 CYS A N 1
ATOM 1729 C CA . CYS A 1 226 ? 5.001 5.948 30.709 1.00 23.27 219 CYS A CA 1
ATOM 1730 C C . CYS A 1 226 ? 5.866 5.549 29.525 1.00 22.38 219 CYS A C 1
ATOM 1731 O O . CYS A 1 226 ? 5.863 6.232 28.492 1.00 21.90 219 CYS A O 1
ATOM 1734 N N . ALA A 1 227 ? 6.608 4.445 29.672 1.00 22.56 220 ALA A N 1
ATOM 1735 C CA . ALA A 1 227 ? 7.562 4.041 28.647 1.00 22.81 220 ALA A CA 1
ATOM 1736 C C . ALA A 1 227 ? 7.597 2.531 28.415 1.00 22.30 220 ALA A C 1
ATOM 1737 O O . ALA A 1 227 ? 8.598 2.014 27.916 1.00 23.41 220 ALA A O 1
ATOM 1739 N N . TRP A 1 228 ? 6.501 1.817 28.718 1.00 22.54 221 TRP A N 1
ATOM 1740 C CA . TRP A 1 228 ? 6.492 0.363 28.581 1.00 23.10 221 TRP A CA 1
ATOM 1741 C C . TRP A 1 228 ? 6.711 -0.079 27.145 1.00 23.21 221 TRP A C 1
ATOM 1742 O O . TRP A 1 228 ? 7.165 -1.208 26.904 1.00 24.23 221 TRP A O 1
ATOM 1753 N N . PHE A 1 229 ? 6.366 0.787 26.182 1.00 22.61 222 PHE A N 1
ATOM 1754 C CA . PHE A 1 229 ? 6.451 0.491 24.748 1.00 22.34 222 PHE A CA 1
ATOM 1755 C C . PHE A 1 229 ? 7.831 0.761 24.170 1.00 23.54 222 PHE A C 1
ATOM 1756 O O . PHE A 1 229 ? 8.052 0.493 22.986 1.00 24.40 222 PHE A O 1
ATOM 1764 N N . VAL A 1 230 ? 8.760 1.274 24.962 1.00 22.40 223 VAL A N 1
ATOM 1765 C CA . VAL A 1 230 ? 10.109 1.571 24.489 1.00 23.38 223 VAL A CA 1
ATOM 1766 C C . VAL A 1 230 ? 10.961 0.325 24.671 1.00 25.79 223 VAL A C 1
ATOM 1767 O O . VAL A 1 230 ? 11.057 -0.237 25.781 1.00 27.70 223 VAL A O 1
ATOM 1771 N N . LYS A 1 231 ? 11.591 -0.101 23.588 1.00 25.07 224 LYS A N 1
ATOM 1772 C CA . LYS A 1 231 ? 12.485 -1.249 23.570 1.00 26.56 224 LYS A CA 1
ATOM 1773 C C . LYS A 1 231 ? 13.783 -0.816 22.915 1.00 28.04 224 LYS A C 1
ATOM 1774 O O . LYS A 1 231 ? 13.854 0.269 22.322 1.00 25.55 224 LYS A O 1
ATOM 1780 N N . PRO A 1 232 ? 14.849 -1.612 23.051 1.00 29.49 225 PRO A N 1
ATOM 1781 C CA . PRO A 1 232 ? 16.080 -1.300 22.308 1.00 30.89 225 PRO A CA 1
ATOM 1782 C C . PRO A 1 232 ? 15.896 -1.323 20.802 1.00 30.45 225 PRO A C 1
ATOM 1783 O O . PRO A 1 232 ? 16.654 -0.660 20.078 1.00 33.37 225 PRO A O 1
ATOM 1787 N N . ASN A 1 233 ? 14.896 -2.048 20.309 1.00 29.78 226 ASN A N 1
ATOM 1788 C CA . ASN A 1 233 ? 14.670 -2.181 18.877 1.00 30.81 226 ASN A CA 1
ATOM 1789 C C . ASN A 1 233 ? 14.438 -0.829 18.214 1.00 29.55 226 ASN A C 1
ATOM 1790 O O . ASN A 1 233 ? 13.780 0.063 18.774 1.00 28.70 226 ASN A O 1
ATOM 1795 N N . ARG A 1 234 ? 14.937 -0.714 16.981 1.00 30.49 227 ARG A N 1
ATOM 1796 C CA . ARG A 1 234 ? 14.850 0.504 16.189 1.00 29.07 227 ARG A CA 1
ATOM 1797 C C . ARG A 1 234 ? 14.439 0.185 14.759 1.00 28.04 227 ARG A C 1
ATOM 1798 O O . ARG A 1 234 ? 14.832 -0.840 14.186 1.00 30.07 227 ARG A O 1
ATOM 1806 N N . THR A 1 235 ? 13.686 1.107 14.167 1.00 26.13 228 THR A N 1
ATOM 1807 C CA . THR A 1 235 ? 13.398 1.115 12.739 1.00 26.17 228 THR A CA 1
ATOM 1808 C C . THR A 1 235 ? 13.906 2.425 12.176 1.00 24.76 228 THR A C 1
ATOM 1809 O O . THR A 1 235 ? 13.615 3.483 12.730 1.00 24.34 228 THR A O 1
ATOM 1813 N N . SER A 1 236 ? 14.662 2.355 11.081 1.00 26.39 229 SER A N 1
ATOM 1814 C CA . SER A 1 236 ? 15.209 3.562 10.486 1.00 26.50 229 SER A CA 1
ATOM 1815 C C . SER A 1 236 ? 14.084 4.393 9.871 1.00 25.83 229 SER A C 1
ATOM 1816 O O . SER A 1 236 ? 12.997 3.893 9.575 1.00 25.59 229 SER A O 1
ATOM 1819 N N . VAL A 1 237 ? 14.358 5.681 9.668 1.00 25.21 230 VAL A N 1
ATOM 1820 C CA . VAL A 1 237 ? 13.376 6.543 9.013 1.00 23.71 230 VAL A CA 1
ATOM 1821 C C . VAL A 1 237 ? 13.034 6.027 7.619 1.00 24.24 230 VAL A C 1
ATOM 1822 O O . VAL A 1 237 ? 11.856 5.978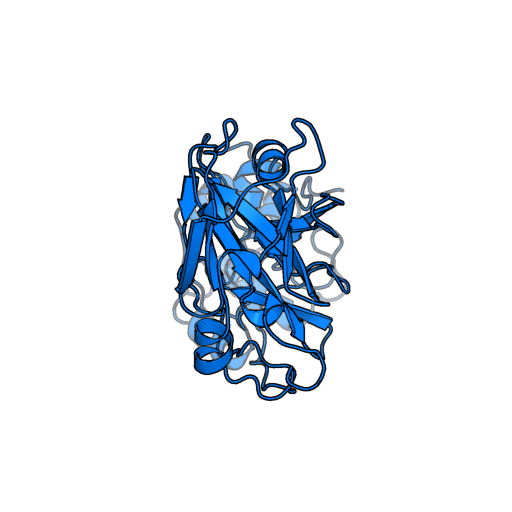 7.236 1.00 25.20 230 VAL A O 1
ATOM 1826 N N . VAL A 1 238 ? 14.042 5.611 6.844 1.00 26.53 231 VAL A N 1
ATOM 1827 C CA A VAL A 1 238 ? 13.750 5.134 5.495 0.40 27.46 231 VAL A CA 1
ATOM 1828 C CA B VAL A 1 238 ? 13.768 5.122 5.495 0.60 27.84 231 VAL A CA 1
ATOM 1829 C C . VAL A 1 238 ? 12.879 3.887 5.541 1.00 27.51 231 VAL A C 1
ATOM 1830 O O . VAL A 1 238 ? 11.912 3.767 4.784 1.00 27.57 231 VAL A O 1
ATOM 1837 N N . SER A 1 239 ? 13.199 2.939 6.435 1.00 27.89 232 SER A N 1
ATOM 1838 C CA . SER A 1 239 ? 12.406 1.715 6.524 1.00 28.05 232 SER A CA 1
ATOM 1839 C C . SER A 1 239 ? 10.994 2.007 7.027 1.00 26.05 232 SER A C 1
ATOM 1840 O O . SER A 1 239 ? 10.010 1.472 6.493 1.00 26.71 232 SER A O 1
ATOM 1843 N N . PHE A 1 240 ? 10.877 2.841 8.068 1.00 25.05 233 PHE A N 1
ATOM 1844 C CA . PHE A 1 240 ? 9.559 3.236 8.552 1.00 23.83 233 PHE A CA 1
ATOM 1845 C C . PHE A 1 240 ? 8.743 3.872 7.445 1.00 22.57 233 PHE A C 1
ATOM 1846 O O . PHE A 1 240 ? 7.549 3.598 7.309 1.00 23.45 233 PHE A O 1
ATOM 1854 N N . ASN A 1 241 ? 9.367 4.733 6.649 1.00 22.46 234 ASN A N 1
ATOM 1855 C CA . ASN A 1 241 ? 8.613 5.419 5.608 1.00 20.54 234 ASN A CA 1
ATOM 1856 C C . ASN A 1 241 ? 8.081 4.472 4.541 1.00 23.19 234 ASN A C 1
ATOM 1857 O O . ASN A 1 241 ? 6.989 4.701 4.004 1.00 25.02 234 ASN A O 1
ATOM 1862 N N . GLU A 1 242 ? 8.837 3.426 4.186 1.00 25.02 235 GLU A N 1
ATOM 1863 C CA . GLU A 1 242 ? 8.298 2.429 3.272 1.00 27.96 235 GLU A CA 1
ATOM 1864 C C . GLU A 1 242 ? 7.101 1.727 3.899 1.00 27.00 235 GLU A C 1
ATOM 1865 O O . GLU A 1 242 ? 6.082 1.512 3.241 1.00 28.39 235 GLU A O 1
ATOM 1871 N N . TRP A 1 243 ? 7.193 1.407 5.189 1.00 24.71 236 TRP A N 1
ATOM 1872 C CA . TRP A 1 243 ? 6.078 0.783 5.901 1.00 24.47 236 TRP A CA 1
ATOM 1873 C C . TRP A 1 243 ? 4.878 1.717 5.951 1.00 23.26 236 TRP A C 1
ATOM 1874 O O . TRP A 1 243 ? 3.720 1.292 5.780 1.00 24.64 236 TRP A O 1
ATOM 1885 N N . ALA A 1 244 ? 5.133 3.000 6.191 1.00 22.23 237 ALA A N 1
ATOM 1886 C CA . ALA A 1 244 ? 4.044 3.967 6.342 1.00 22.78 237 ALA A CA 1
ATOM 1887 C C . ALA A 1 244 ? 3.169 4.017 5.089 1.00 24.23 237 ALA A C 1
ATOM 1888 O O . ALA A 1 244 ? 1.939 4.149 5.182 1.00 24.90 237 ALA A O 1
ATOM 1890 N N . LEU A 1 245 ? 3.793 3.954 3.910 1.00 25.00 238 LEU A N 1
ATOM 1891 C CA . LEU A 1 245 ? 3.051 4.021 2.653 1.00 27.60 238 LEU A CA 1
ATOM 1892 C C . LEU A 1 245 ? 2.070 2.871 2.506 1.00 27.96 238 LEU A C 1
ATOM 1893 O O . LEU A 1 245 ? 1.058 3.001 1.805 1.00 30.04 238 LEU A O 1
ATOM 1898 N N . ALA A 1 246 ? 2.364 1.732 3.117 1.00 27.24 239 ALA A N 1
ATOM 1899 C CA . ALA A 1 246 ? 1.482 0.581 3.037 1.00 28.40 239 ALA A CA 1
ATOM 1900 C C . ALA A 1 246 ? 0.492 0.522 4.189 1.00 27.95 239 ALA A C 1
ATOM 1901 O O . ALA A 1 246 ? -0.369 -0.358 4.198 1.00 29.31 239 ALA A O 1
ATOM 1903 N N . ASN A 1 247 ? 0.582 1.433 5.153 1.00 27.30 240 ASN A N 1
ATOM 1904 C CA . ASN A 1 247 ? -0.187 1.299 6.385 1.00 27.78 240 ASN A CA 1
ATOM 1905 C C . ASN A 1 247 ? -0.931 2.580 6.753 1.00 29.91 240 ASN A C 1
ATOM 1906 O O . ASN A 1 247 ? -1.349 2.733 7.904 1.00 31.50 240 ASN A O 1
ATOM 1911 N N . GLN A 1 248 ? -1.121 3.480 5.790 1.00 28.51 241 GLN A N 1
ATOM 1912 C CA . GLN A 1 248 ? -1.917 4.698 5.984 1.00 30.22 241 GLN A CA 1
ATOM 1913 C C . GLN A 1 248 ? -1.334 5.597 7.066 1.00 26.48 241 GLN A C 1
ATOM 1914 O O . GLN A 1 248 ? -2.065 6.154 7.891 1.00 25.26 241 GLN A O 1
ATOM 1920 N N . PHE A 1 249 ? -0.006 5.700 7.083 1.00 22.38 242 PHE A N 1
ATOM 1921 C CA . PHE A 1 249 ? 0.701 6.705 7.853 1.00 20.74 242 PHE A CA 1
ATOM 1922 C C . PHE A 1 249 ? 1.380 7.679 6.909 1.00 18.28 242 PHE A C 1
ATOM 1923 O O . PHE A 1 249 ? 1.795 7.307 5.813 1.00 21.02 242 PHE A O 1
ATOM 1931 N N . THR A 1 250 ? 1.514 8.933 7.348 1.00 18.84 243 THR A N 1
ATOM 1932 C CA . THR A 1 250 ? 2.357 9.861 6.607 1.00 19.38 243 THR A CA 1
ATOM 1933 C C . THR A 1 250 ? 3.809 9.422 6.745 1.00 17.62 243 THR A C 1
ATOM 1934 O O . THR A 1 250 ? 4.204 8.787 7.731 1.00 18.66 243 THR A O 1
ATOM 1938 N N . GLU A 1 251 ? 4.609 9.755 5.750 1.00 19.39 244 GLU A N 1
ATOM 1939 C CA . GLU A 1 251 ? 6.040 9.591 5.890 1.00 21.18 244 GLU A CA 1
ATOM 1940 C C . GLU A 1 251 ? 6.569 10.551 6.956 1.00 20.59 244 GLU A C 1
ATOM 1941 O O . GLU A 1 251 ? 6.134 11.703 7.066 1.00 22.14 244 GLU A O 1
ATOM 1947 N N . PHE A 1 252 ? 7.492 10.045 7.761 1.00 19.88 245 PHE A N 1
ATOM 1948 C CA . PHE A 1 252 ? 8.083 10.795 8.859 1.00 19.15 245 PHE A CA 1
ATOM 1949 C C . PHE A 1 252 ? 9.222 11.679 8.371 1.00 20.09 245 PHE A C 1
ATOM 1950 O O . PHE A 1 252 ? 10.100 11.220 7.637 1.00 20.74 245 PHE A O 1
ATOM 1958 N N . VAL A 1 253 ? 9.177 12.949 8.761 1.00 19.32 246 VAL A N 1
ATOM 1959 C CA . VAL A 1 253 ? 10.245 13.925 8.525 1.00 19.61 246 VAL A CA 1
ATOM 1960 C C . VAL A 1 253 ? 10.573 14.556 9.860 1.00 20.14 246 VAL A C 1
ATOM 1961 O O . VAL A 1 253 ? 9.731 15.244 10.443 1.00 22.49 246 VAL A O 1
ATOM 1965 N N . GLY A 1 254 ? 11.779 14.314 10.349 1.00 22.06 247 GLY A N 1
ATOM 1966 C CA . GLY A 1 254 ? 12.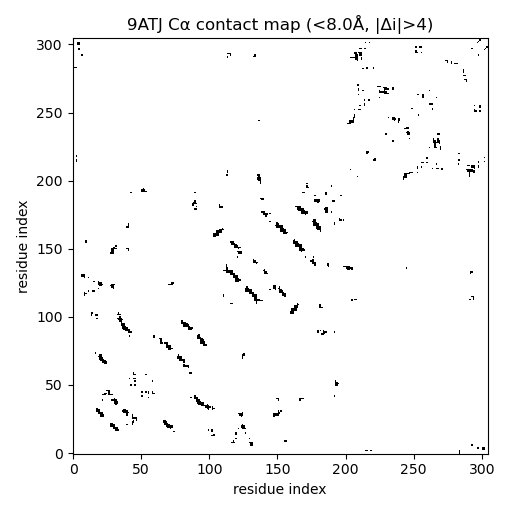171 14.848 11.627 1.00 22.85 247 GLY A CA 1
ATOM 1967 C C . GLY A 1 254 ? 12.403 16.346 11.578 1.00 23.49 247 GLY A C 1
ATOM 1968 O O . GLY A 1 254 ? 12.658 16.949 10.520 1.00 24.64 247 GLY A O 1
ATOM 1969 N N . THR A 1 255 ? 12.278 16.952 12.759 1.00 20.82 248 THR A N 1
ATOM 1970 C CA . THR A 1 255 ? 12.449 18.387 12.957 1.00 20.27 248 THR A CA 1
ATOM 1971 C C . THR A 1 255 ? 13.238 18.631 14.232 1.00 20.07 248 THR A C 1
ATOM 1972 O O . THR A 1 255 ? 13.394 17.750 15.080 1.00 20.44 248 THR A O 1
ATOM 1976 N N . GLN A 1 256 ? 13.721 19.868 14.365 1.00 20.73 249 GLN A N 1
ATOM 1977 C CA . GLN A 1 256 ? 14.419 20.257 15.588 1.00 20.01 249 GLN A CA 1
ATOM 1978 C C . GLN A 1 256 ? 13.535 20.054 16.820 1.00 19.42 249 GLN A C 1
ATOM 1979 O O . GLN A 1 256 ? 14.018 19.694 17.893 1.00 20.90 249 GLN A O 1
ATOM 1981 N N . SER A 1 257 ? 12.237 20.299 16.690 1.00 18.26 250 SER A N 1
ATOM 1982 C CA A SER A 1 257 ? 11.321 20.104 17.807 0.42 18.63 250 SER A CA 1
ATOM 1983 C CA B SER A 1 257 ? 11.334 20.110 17.820 0.58 19.31 250 SER A CA 1
ATOM 1984 C C . SER A 1 257 ? 11.302 18.645 18.264 1.00 18.84 250 SER A C 1
ATOM 1985 O O . SER A 1 257 ? 11.294 18.347 19.477 1.00 19.25 250 SER A O 1
ATOM 1990 N N . VAL A 1 258 ? 11.268 17.710 17.311 1.00 17.96 251 VAL A N 1
ATOM 1991 C CA . VAL A 1 258 ? 11.330 16.298 17.671 1.00 18.19 251 VAL A CA 1
ATOM 1992 C C . VAL A 1 258 ? 12.678 15.971 18.296 1.00 18.78 251 VAL A C 1
ATOM 1993 O O . VAL A 1 258 ? 12.756 15.228 19.282 1.00 18.88 251 VAL A O 1
ATOM 1997 N N . ASP A 1 259 ? 13.755 16.507 17.732 1.00 19.69 252 ASP A N 1
ATOM 1998 C CA . ASP A 1 259 ? 15.083 16.228 18.266 1.00 20.78 252 ASP A CA 1
ATOM 1999 C C . ASP A 1 259 ? 15.199 16.673 19.717 1.00 21.47 252 ASP A C 1
ATOM 2000 O O . ASP A 1 259 ? 15.860 16.013 20.531 1.00 22.29 252 ASP A O 1
ATOM 2005 N N . MET A 1 260 ? 14.572 17.804 20.068 1.00 20.06 253 MET A N 1
ATOM 2006 C CA . MET A 1 260 ? 14.606 18.244 21.468 1.00 20.90 253 MET A CA 1
ATOM 2007 C C . MET A 1 260 ? 13.971 17.232 22.402 1.00 20.32 253 MET A C 1
ATOM 2008 O O . MET A 1 260 ? 14.430 17.072 23.546 1.00 21.04 253 MET A O 1
ATOM 2013 N N . LEU A 1 261 ? 12.900 16.572 21.952 1.00 19.37 254 LEU A N 1
ATOM 2014 C CA . LEU A 1 261 ? 12.275 15.543 22.771 1.00 18.30 254 LEU A CA 1
ATOM 2015 C C . LEU A 1 261 ? 13.167 14.322 22.901 1.00 18.70 254 LEU A C 1
ATOM 2016 O O . LEU A 1 261 ? 13.258 13.722 23.979 1.00 19.88 254 LEU A O 1
ATOM 2021 N N . ALA A 1 262 ? 13.844 13.953 21.814 1.00 19.59 255 ALA A N 1
ATOM 2022 C CA . ALA A 1 262 ? 14.785 12.839 21.853 1.00 20.37 255 ALA A CA 1
ATOM 2023 C C . ALA A 1 262 ? 15.912 13.116 22.833 1.00 21.21 255 ALA A C 1
ATOM 2024 O O . ALA A 1 262 ? 16.303 12.234 23.609 1.00 23.41 255 ALA A O 1
ATOM 2026 N N . VAL A 1 263 ? 16.448 14.343 22.827 1.00 22.41 256 VAL A N 1
ATOM 2027 C CA . VAL A 1 263 ? 17.546 14.664 23.741 1.00 24.21 256 VAL A CA 1
ATOM 2028 C C . VAL A 1 263 ? 17.062 14.641 25.188 1.00 25.29 256 VAL A C 1
ATOM 2029 O O . VAL A 1 263 ? 17.736 14.101 26.080 1.00 27.14 256 VAL A O 1
ATOM 2033 N N . LYS A 1 264 ? 15.890 15.225 25.451 1.00 23.18 257 LYS A N 1
ATOM 2034 C CA . LYS A 1 264 ? 15.409 15.313 26.830 1.00 24.00 257 LYS A CA 1
ATOM 2035 C C . LYS A 1 264 ? 15.135 13.939 27.413 1.00 23.71 257 LYS A C 1
ATOM 2036 O O . LYS A 1 264 ? 15.506 13.659 28.565 1.00 25.09 257 LYS A O 1
ATOM 2042 N N . THR A 1 265 ? 14.510 13.058 26.635 1.00 22.51 258 THR A N 1
ATOM 2043 C CA . THR A 1 265 ? 14.134 11.749 27.137 1.00 22.36 258 THR A CA 1
ATOM 2044 C C . THR A 1 265 ? 15.225 10.697 26.995 1.00 23.34 258 THR A C 1
ATOM 2045 O O . THR A 1 265 ? 15.137 9.655 27.654 1.00 25.59 258 THR A O 1
ATOM 2049 N N . GLY A 1 266 ? 16.220 10.913 26.138 1.00 23.38 259 GLY A N 1
ATOM 2050 C CA . GLY A 1 266 ? 17.192 9.860 25.890 1.00 23.82 259 GLY A CA 1
ATOM 2051 C C . GLY A 1 266 ? 16.670 8.703 25.070 1.00 23.63 259 GLY A C 1
ATOM 2052 O O . GLY A 1 266 ? 17.331 7.667 24.997 1.00 26.46 259 GLY A O 1
ATOM 2053 N N . VAL A 1 267 ? 15.515 8.857 24.429 1.00 22.40 260 VAL A N 1
ATOM 2054 C CA . VAL A 1 267 ? 14.917 7.830 23.589 1.00 22.30 260 VAL A CA 1
ATOM 2055 C C . VAL A 1 267 ? 15.008 8.281 22.137 1.00 21.66 260 VAL A C 1
ATOM 2056 O O . VAL A 1 267 ? 14.565 9.384 21.797 1.00 20.56 260 VAL A O 1
ATOM 2060 N N . ALA A 1 268 ? 15.610 7.452 21.294 1.00 21.40 261 ALA A N 1
ATOM 2061 C CA . ALA A 1 268 ? 15.832 7.808 19.897 1.00 21.68 261 ALA A CA 1
ATOM 2062 C C . ALA A 1 268 ? 14.535 7.735 19.100 1.00 21.47 261 ALA A C 1
ATOM 2063 O O . ALA A 1 268 ? 13.672 6.883 19.349 1.00 20.08 261 ALA A O 1
ATOM 2065 N N . ILE A 1 269 ? 14.442 8.606 18.088 1.00 20.49 262 ILE A N 1
ATOM 2066 C CA . ILE A 1 269 ? 13.310 8.585 17.168 1.00 20.78 262 ILE A CA 1
ATOM 2067 C C . ILE A 1 269 ? 13.075 7.182 16.637 1.00 20.06 262 ILE A C 1
ATOM 2068 O O . ILE A 1 269 ? 11.935 6.700 16.591 1.00 20.29 262 ILE A O 1
ATOM 2073 N N . GLU A 1 270 ? 14.152 6.501 16.253 1.00 21.80 263 GLU A N 1
ATOM 2074 C CA . GLU A 1 270 ? 14.026 5.201 15.618 1.00 22.57 263 GLU A CA 1
ATOM 2075 C C . GLU A 1 270 ? 13.467 4.158 16.568 1.00 21.55 263 GLU A C 1
ATOM 2076 O O . GLU A 1 270 ? 12.826 3.200 16.127 1.00 20.30 263 GLU A O 1
ATOM 2082 N N . GLN A 1 271 ? 13.672 4.334 17.869 1.00 20.57 264 GLN A N 1
ATOM 2083 C CA . GLN A 1 271 ? 13.000 3.453 18.830 1.00 20.02 264 GLN A CA 1
ATOM 2084 C C . GLN A 1 271 ? 11.495 3.636 18.785 1.00 18.94 264 GLN A C 1
ATOM 2085 O O . GLN A 1 271 ? 10.740 2.665 18.928 1.00 21.26 264 GLN A O 1
ATOM 2091 N N . LEU A 1 272 ? 11.036 4.885 18.637 1.00 18.84 265 LEU A N 1
ATOM 2092 C CA . LEU A 1 272 ? 9.602 5.138 18.601 1.00 17.85 265 LEU A CA 1
ATOM 2093 C C . LEU A 1 272 ? 8.993 4.777 17.249 1.00 18.12 265 LEU A C 1
ATOM 2094 O O . LEU A 1 272 ? 7.825 4.381 17.188 1.00 19.60 265 LEU A O 1
ATOM 2099 N N . LEU A 1 273 ? 9.758 4.854 16.162 1.00 19.27 266 LEU A N 1
ATOM 2100 C CA . LEU A 1 273 ? 9.243 4.366 14.884 1.00 19.56 266 LEU A CA 1
ATOM 2101 C C . LEU A 1 273 ? 8.963 2.867 14.944 1.00 21.77 266 LEU A C 1
ATOM 2102 O O . LEU A 1 273 ? 7.929 2.401 14.446 1.00 20.71 266 LEU A O 1
ATOM 2107 N N . TYR A 1 274 ? 9.879 2.102 15.554 1.00 22.31 267 TYR A N 1
ATOM 2108 C CA . TYR A 1 274 ? 9.636 0.693 15.818 1.00 22.66 267 TYR A CA 1
ATOM 2109 C C . TYR A 1 274 ? 8.411 0.493 16.713 1.00 22.70 267 TYR A C 1
ATOM 2110 O O . TYR A 1 274 ? 7.555 -0.352 16.438 1.00 22.76 267 TYR A O 1
ATOM 2119 N N . ALA A 1 275 ? 8.296 1.278 17.786 1.00 20.32 268 ALA A N 1
ATOM 2120 C CA . ALA A 1 275 ? 7.141 1.132 18.663 1.00 20.31 268 ALA A CA 1
ATOM 2121 C C . ALA A 1 275 ? 5.841 1.366 17.906 1.00 20.72 268 ALA A C 1
ATOM 2122 O O . ALA A 1 275 ? 4.857 0.642 18.100 1.00 21.29 268 ALA A O 1
ATOM 2124 N N . ILE A 1 276 ? 5.806 2.376 17.039 1.00 19.42 269 ILE A N 1
ATOM 2125 C CA . ILE A 1 276 ? 4.586 2.651 16.288 1.00 18.84 269 ILE A CA 1
ATOM 2126 C C . ILE A 1 276 ? 4.167 1.440 15.463 1.00 18.41 269 ILE A C 1
ATOM 2127 O O . ILE A 1 276 ? 2.985 1.089 15.407 1.00 20.40 269 ILE A O 1
ATOM 2132 N N . GLN A 1 277 ? 5.117 0.812 14.774 1.00 20.35 270 GLN A N 1
ATOM 2133 C CA . GLN A 1 277 ? 4.797 -0.339 13.942 1.00 21.79 270 GLN A CA 1
ATOM 2134 C C . GLN A 1 277 ? 4.169 -1.444 14.773 1.00 23.20 270 GLN A C 1
ATOM 2135 O O . GLN A 1 277 ? 3.244 -2.129 14.318 1.00 24.87 270 GLN A O 1
ATOM 2141 N N . GLN A 1 278 ? 4.655 -1.627 16.003 1.00 22.28 271 GLN A N 1
ATOM 2142 C CA . GLN A 1 278 ? 4.113 -2.668 16.873 1.00 24.36 271 GLN A CA 1
ATOM 2143 C C . GLN A 1 278 ? 2.763 -2.260 17.441 1.00 22.85 271 GLN A C 1
ATOM 2144 O O . GLN A 1 278 ? 1.821 -3.065 17.457 1.00 24.32 271 GLN A O 1
ATOM 2150 N N . LEU A 1 279 ? 2.665 -1.019 17.904 1.00 21.46 272 LEU A N 1
ATOM 2151 C CA . LEU A 1 279 ? 1.430 -0.535 18.504 1.00 20.67 272 LEU A CA 1
ATOM 2152 C C . LEU A 1 279 ? 0.303 -0.494 17.481 1.00 21.88 272 LEU A C 1
ATOM 2153 O O . LEU A 1 279 ? -0.856 -0.733 17.836 1.00 23.39 272 LEU A O 1
ATOM 2158 N N . TYR A 1 280 ? 0.619 -0.205 16.212 1.00 23.20 273 TYR A N 1
ATOM 2159 C CA . TYR A 1 280 ? -0.414 -0.183 15.179 1.00 25.75 273 TYR A CA 1
ATOM 2160 C C . TYR A 1 280 ? -1.110 -1.533 15.053 1.00 28.13 273 TYR A C 1
ATOM 2161 O O . TYR A 1 280 ? -2.294 -1.602 14.689 1.00 29.43 273 TYR A O 1
ATOM 2170 N N . THR A 1 281 ? -0.400 -2.617 15.323 1.00 27.31 274 THR A N 1
ATOM 2171 C CA . THR A 1 281 ? -1.019 -3.943 15.291 1.00 30.91 274 THR A CA 1
ATOM 2172 C C . THR A 1 281 ? -1.873 -4.234 16.522 1.00 31.21 274 THR A C 1
ATOM 2173 O O . THR A 1 281 ? -2.658 -5.182 16.499 1.00 32.34 274 THR A O 1
ATOM 2177 N N . GLY A 1 282 ? -1.751 -3.444 17.583 1.00 29.65 275 GLY A N 1
ATOM 2178 C CA . GLY A 1 282 ? -2.581 -3.600 18.763 1.00 30.25 275 GLY A CA 1
ATOM 2179 C C . GLY A 1 282 ? -1.830 -3.266 20.037 1.00 27.72 275 GLY A C 1
ATOM 2180 O O . GLY A 1 282 ? -0.638 -3.543 20.136 1.00 28.57 275 GLY A O 1
ATOM 2181 N N . PHE A 1 283 ? -2.511 -2.669 21.018 1.00 26.00 276 PHE A N 1
ATOM 2182 C CA . PHE A 1 283 ? -1.888 -2.279 22.282 1.00 25.08 276 PHE A CA 1
ATOM 2183 C C . PHE A 1 283 ? -1.835 -3.417 23.300 1.00 27.41 276 PHE A C 1
ATOM 2184 O O . PHE A 1 283 ? -1.347 -3.212 24.418 1.00 28.10 276 PHE A O 1
ATOM 2192 N N . GLN A 1 284 ? -2.355 -4.591 22.967 1.00 30.11 277 GLN A N 1
ATOM 2193 C CA . GLN A 1 284 ? -2.313 -5.752 23.866 1.00 34.49 277 GLN A CA 1
ATOM 2194 C C . GLN A 1 284 ? -2.939 -5.429 25.220 1.00 33.68 277 GLN A C 1
ATOM 2195 O O . GLN A 1 284 ? -2.466 -5.868 26.277 1.00 35.29 277 GLN A O 1
ATOM 2201 N N . GLY A 1 285 ? -4.047 -4.699 25.192 1.00 34.25 278 GLY A N 1
ATOM 2202 C CA . GLY A 1 285 ? -4.800 -4.424 26.397 1.00 33.94 278 GLY A CA 1
ATOM 2203 C C . GLY A 1 285 ? -4.202 -3.354 27.274 1.00 33.84 278 GLY A C 1
ATOM 2204 O O . GLY A 1 285 ? -4.756 -3.069 28.345 1.00 35.69 278 GLY A O 1
ATOM 2205 N N . LYS A 1 286 ? -3.091 -2.755 26.858 1.00 29.83 279 LYS A N 1
ATOM 2206 C CA . LYS A 1 286 ? -2.445 -1.724 27.642 1.00 29.67 279 LYS A CA 1
ATOM 2207 C C . LYS A 1 286 ? -2.928 -0.362 27.168 1.00 27.44 279 LYS A C 1
ATOM 2208 O O . LYS A 1 286 ? -3.585 -0.227 26.124 1.00 28.09 279 LYS A O 1
ATOM 2214 N N . GLN A 1 287 ? -2.596 0.655 27.943 1.00 25.58 280 GLN A N 1
ATOM 2215 C CA . GLN A 1 287 ? -2.946 2.019 27.592 1.00 25.37 280 GLN A CA 1
ATOM 2216 C C . GLN A 1 287 ? -1.690 2.873 27.568 1.00 22.96 280 GLN A C 1
ATOM 2217 O O . GLN A 1 287 ? -0.710 2.575 28.250 1.00 23.30 280 GLN A O 1
ATOM 2223 N N . ILE A 1 288 ? -1.722 3.927 26.756 1.00 20.20 281 ILE A N 1
ATOM 2224 C CA . ILE A 1 288 ? -0.691 4.958 26.752 1.00 18.85 281 ILE A CA 1
ATOM 2225 C C . ILE A 1 288 ? -1.406 6.279 26.960 1.00 20.23 281 ILE A C 1
ATOM 2226 O O . ILE A 1 288 ? -2.262 6.662 26.145 1.00 20.44 281 ILE A O 1
ATOM 2231 N N . LEU A 1 289 ? -1.071 6.964 28.049 1.00 21.16 282 LEU A N 1
ATOM 2232 C CA . LEU A 1 289 ? -1.725 8.230 28.403 1.00 22.06 282 LEU A CA 1
ATOM 2233 C C . LEU A 1 289 ? -3.246 8.115 28.287 1.00 24.88 282 LEU A C 1
ATOM 2234 O O . LEU A 1 289 ? -3.932 8.990 27.744 1.00 25.93 282 LEU A O 1
ATOM 2239 N N . GLY A 1 290 ? -3.769 7.022 28.833 1.00 25.06 283 GLY A N 1
ATOM 2240 C CA . GLY A 1 290 ? -5.195 6.813 28.924 1.00 27.47 283 GLY A CA 1
ATOM 2241 C C . GLY A 1 290 ? -5.864 6.384 27.643 1.00 29.66 283 GLY A 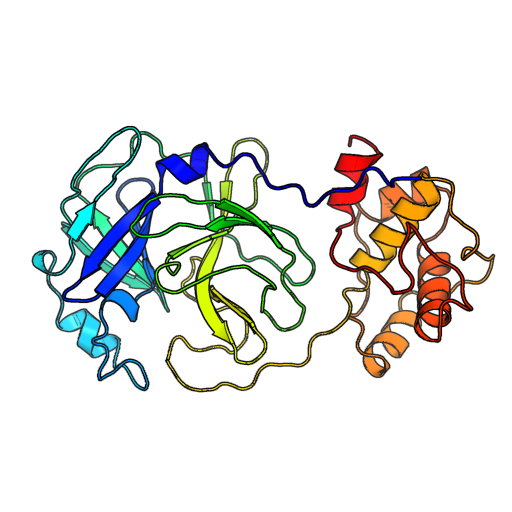C 1
ATOM 2242 O O . GLY A 1 290 ? -7.094 6.305 27.601 1.00 33.78 283 GLY A O 1
ATOM 2243 N N . SER A 1 291 ? -5.100 6.100 26.606 1.00 27.23 284 SER A N 1
ATOM 2244 C CA . SER A 1 291 ? -5.633 5.785 25.297 1.00 25.69 284 SER A CA 1
ATOM 2245 C C . SER A 1 291 ? -5.234 4.371 24.895 1.00 24.81 284 SER A C 1
ATOM 2246 O O . SER A 1 291 ? -4.151 3.882 25.231 1.00 22.74 284 SER A O 1
ATOM 2249 N N . THR A 1 292 ? -6.121 3.715 24.150 1.00 25.61 285 THR A N 1
ATOM 2250 C CA . THR A 1 292 ? -5.814 2.423 23.553 1.00 26.70 285 THR A CA 1
ATOM 2251 C C . THR A 1 292 ? -5.605 2.514 22.052 1.00 24.70 285 THR A C 1
ATOM 2252 O O . THR A 1 292 ? -5.532 1.479 21.379 1.00 25.41 285 THR A O 1
ATOM 2256 N N . MET A 1 293 ? -5.463 3.727 21.516 1.00 24.28 286 MET A N 1
ATOM 2257 C CA . MET A 1 293 ? -5.115 3.907 20.123 1.00 26.63 286 MET A CA 1
ATOM 2258 C C . MET A 1 293 ? -4.103 5.032 19.998 1.00 23.68 286 MET A C 1
ATOM 2259 O O . MET A 1 293 ? -3.938 5.864 20.901 1.00 22.02 286 MET A O 1
ATOM 2264 N N . LEU A 1 294 ? -3.400 5.012 18.873 1.00 21.28 287 LEU A N 1
ATOM 2265 C CA . LEU A 1 294 ? -2.405 6.035 18.606 1.00 19.99 287 LEU A CA 1
ATOM 2266 C C . LEU A 1 294 ? -3.073 7.397 18.508 1.00 20.34 287 LEU A C 1
ATOM 2267 O O . LEU A 1 294 ? -4.123 7.539 17.876 1.00 23.77 287 LEU A O 1
ATOM 2272 N N . GLU A 1 295 ? -2.420 8.414 19.070 1.00 18.13 288 GLU A N 1
ATOM 2273 C CA . GLU A 1 295 ? -2.908 9.790 19.038 1.00 18.03 288 GLU A CA 1
ATOM 2274 C C . GLU A 1 295 ? -2.008 10.654 18.151 1.00 16.05 288 GLU A C 1
ATOM 2275 O O . GLU A 1 295 ? -0.804 10.725 18.369 1.00 15.29 288 GLU A O 1
ATOM 2281 N N . ASP A 1 296 ? -2.609 11.366 17.201 1.00 16.20 289 ASP A N 1
ATOM 2282 C CA . ASP A 1 296 ? -1.857 12.197 16.274 1.00 16.57 289 ASP A CA 1
ATOM 2283 C C . ASP A 1 296 ? -2.306 13.657 16.266 1.00 15.77 289 ASP A C 1
ATOM 2284 O O . ASP A 1 296 ? -1.933 14.415 15.357 1.00 16.76 289 ASP A O 1
ATOM 2289 N N . GLU A 1 297 ? -3.054 14.087 17.272 1.00 14.88 290 GLU A N 1
ATOM 2290 C CA . GLU A 1 297 ? -3.609 15.433 17.292 1.00 15.24 290 GLU A CA 1
ATOM 2291 C C . GLU A 1 297 ? -2.758 16.405 18.101 1.00 15.91 290 GLU A C 1
ATOM 2292 O O . GLU A 1 297 ? -3.164 17.559 18.285 1.00 17.35 290 GLU A O 1
ATOM 2298 N N . PHE A 1 298 ? -1.590 15.973 18.595 1.00 15.03 291 PHE A N 1
ATOM 2299 C CA . PHE A 1 298 ? -0.651 16.832 19.314 1.00 16.41 291 PHE A CA 1
ATOM 2300 C C . PHE A 1 298 ? 0.686 16.858 18.581 1.00 16.18 291 PHE A C 1
ATOM 2301 O O . PHE A 1 298 ? 1.210 15.807 18.181 1.00 16.83 291 PHE A O 1
ATOM 2309 N N . THR A 1 299 ? 1.231 18.039 18.411 1.00 14.48 292 THR A N 1
ATOM 2310 C CA . THR A 1 299 ? 2.454 18.254 17.665 1.00 13.96 292 THR A CA 1
ATOM 2311 C C . THR A 1 299 ? 3.691 18.204 18.560 1.00 13.60 292 THR A C 1
ATOM 2312 O O . THR A 1 299 ? 3.608 18.314 19.791 1.00 14.31 292 THR A O 1
ATOM 2316 N N . PRO A 1 300 ? 4.873 18.036 17.952 1.00 15.00 293 PRO A N 1
ATOM 2317 C CA . PRO A 1 300 ? 6.106 18.133 18.749 1.00 14.90 293 PRO A CA 1
ATOM 2318 C C . PRO A 1 300 ? 6.209 19.449 19.492 1.00 15.96 293 PRO A C 1
ATOM 2319 O O . PRO A 1 300 ? 6.645 19.485 20.651 1.00 16.02 293 PRO A O 1
ATOM 2323 N N . GLU A 1 301 ? 5.746 20.534 18.865 1.00 14.59 294 GLU A N 1
ATOM 2324 C CA . GLU A 1 301 ? 5.778 21.828 19.521 1.00 15.34 294 GLU A CA 1
ATOM 2325 C C . GLU A 1 301 ? 4.827 21.862 20.710 1.00 16.14 294 GLU A C 1
ATOM 2326 O O . GLU A 1 301 ? 5.158 22.445 21.747 1.00 16.62 294 GLU A O 1
ATOM 2332 N N . ASP A 1 302 ? 3.638 21.267 20.577 1.00 15.21 295 ASP A N 1
ATOM 2333 C CA . ASP A 1 302 ? 2.728 21.189 21.720 1.00 15.31 295 ASP A CA 1
ATOM 2334 C C . ASP A 1 302 ? 3.403 20.521 22.917 1.00 15.07 295 ASP A C 1
ATOM 2335 O O . ASP A 1 302 ? 3.236 20.949 24.057 1.00 15.37 295 ASP A O 1
ATOM 2340 N N . VAL A 1 303 ? 4.102 19.412 22.678 1.00 15.17 296 VAL A N 1
ATOM 2341 C CA . VAL A 1 303 ? 4.712 18.691 23.779 1.00 16.34 296 VAL A CA 1
ATOM 2342 C C . VAL A 1 303 ? 5.842 19.518 24.383 1.00 17.17 296 VAL A C 1
ATOM 2343 O O . VAL A 1 303 ? 5.954 19.663 25.620 1.00 17.21 296 VAL A O 1
ATOM 2347 N N . ASN A 1 304 ? 6.656 20.119 23.536 1.00 15.41 297 ASN A N 1
ATOM 2348 C CA . ASN A 1 304 ? 7.761 20.971 24.023 1.00 16.75 297 ASN A CA 1
ATOM 2349 C C . ASN A 1 304 ? 7.186 22.105 24.863 1.00 17.40 297 ASN A C 1
ATOM 2350 O O . ASN A 1 304 ? 7.711 22.354 25.919 1.00 18.50 297 ASN A O 1
ATOM 2355 N N . MET A 1 305 ? 6.141 22.773 24.387 1.00 15.50 298 MET A N 1
ATOM 2356 C CA . MET A 1 305 ? 5.620 23.935 25.121 1.00 16.08 298 MET A CA 1
ATOM 2357 C C . MET A 1 305 ? 4.854 23.537 26.369 1.00 15.89 298 MET A C 1
ATOM 2358 O O . MET A 1 305 ? 5.071 24.099 27.449 1.00 18.74 298 MET A O 1
ATOM 2363 N N . GLN A 1 306 ? 3.948 22.573 26.242 1.00 15.41 299 GLN A N 1
ATOM 2364 C CA . GLN A 1 306 ? 3.032 22.326 27.344 1.00 16.08 299 GLN A CA 1
ATOM 2365 C C . GLN A 1 306 ? 3.671 21.528 28.461 1.00 17.01 299 GLN A C 1
ATOM 2366 O O . GLN A 1 306 ? 3.343 21.743 29.636 1.00 18.18 299 GLN A O 1
ATOM 2372 N N . ILE A 1 307 ? 4.559 20.598 28.141 1.00 17.23 300 ILE A N 1
ATOM 2373 C CA . ILE A 1 307 ? 5.161 19.767 29.155 1.00 18.93 300 ILE A CA 1
ATOM 2374 C C . ILE A 1 307 ? 6.531 20.288 29.558 1.00 21.45 300 ILE A C 1
ATOM 2375 O O . ILE A 1 307 ? 6.843 20.383 30.747 1.00 24.04 300 ILE A O 1
ATOM 2380 N N . MET A 1 308 ? 7.353 20.645 28.589 1.00 24.23 301 MET A N 1
ATOM 2381 C CA . MET A 1 308 ? 8.713 21.063 28.904 1.00 25.32 301 MET A CA 1
ATOM 2382 C C . MET A 1 308 ? 8.844 22.558 29.108 1.00 27.09 301 MET A C 1
ATOM 2383 O O . MET A 1 308 ? 9.894 23.014 29.588 1.00 29.17 301 MET A O 1
ATOM 2388 N N . GLY A 1 309 ? 7.785 23.313 28.827 1.00 26.64 302 GLY A N 1
ATOM 2389 C CA . GLY A 1 309 ? 7.818 24.744 29.037 1.00 26.48 302 GLY A CA 1
ATOM 2390 C C . GLY A 1 309 ? 8.796 25.463 28.149 1.00 28.90 302 GLY A C 1
ATOM 2391 O O . GLY A 1 309 ? 9.289 26.527 28.515 1.00 31.59 302 GLY A O 1
ATOM 2392 N N . VAL A 1 310 ? 9.071 24.920 26.975 1.00 27.16 303 VAL A N 1
ATOM 2393 C CA . VAL A 1 310 ? 9.968 25.556 26.043 1.00 30.78 303 VAL A CA 1
ATOM 2394 C C . VAL A 1 310 ? 9.241 26.713 25.379 1.00 35.75 303 VAL A C 1
ATOM 2395 O O . VAL A 1 310 ? 8.046 26.614 25.120 1.00 36.13 303 VAL A O 1
#

InterPro domains:
  IPR001205 RNA-directed RNA polymerase, C-terminal domain [PF00680] (4874-5149)
  IPR002589 Macro domain [PF01661] (1143-1244)
  IPR002589 Macro domain [PS51154] (1110-1276)
  IPR002589 Macro domain [SM00506] (1122-1250)
  IPR007094 RNA-directed RNA polymerase, catalytic domain [PS50507] (4990-5152)
  IPR008740 Peptidase C30, coronavirus [PF05409] (3276-3559)
  IPR008740 Peptidase C30, coronavirus [PS51442] (3248-3553)
  IPR008740 Peptidase C30, coronavirus [cd21666] (3251-3547)
  IPR009003 Peptidase S1, PA clan [SSF50494] (3248-3550)
  IPR009461 Non-structural protein NSP16, coronavirus-like [PF06460] (6777-7073)
  IPR009466 Non-structural protein 14, coronavirus [PF06471] (5912-6430)
  IPR009469 RNA-dependent RNA polymerase, N-terminal, coronavirus [PF06478] (4393-4744)
  IPR013016 Peptidase C16, coronavirus [PF08715] (1484-1796)
  IPR013016 Peptidase C16, coronavirus [PS51124] (1552-1823)
  IPR014822 Non-structural protein NSP9, coronavirus [PF08710] (4128-4237)
  IPR014822 Non-structural protein NSP9, coronavirus [PS51951] (4128-4237)
  IPR014828 Non-structural protein NSP7, coronavirus [PF08716] (3846-3928)
  IPR014828 Non-structural protein NSP7, coronavirus [PS51949] (3846-3928)
  IPR014829 Non-structural protein NSP8, coronavirus [PF08717] (3930-4127)
  IPR014829 Non-structural protein NSP8, coronavirus [PS51950] (3929-4127)

GO terms:
  GO:0039579 symbiont-mediated suppression of host ISG15-protein conjugation (P, IDA)
  GO:0052170 symbiont-mediated suppression of host innate immune response (P, IDA)
  GO:0070536 protein K63-linked deubiquitination (P, IDA)
  GO:0071108 protein K48-linked deubiquitination (P, IDA)
  GO:0005515 protein binding (F, IPI)
  GO:0039604 symbiont-mediated suppression of host translation (P, IDA)
  GO:0039653 symbiont-mediated suppression of host transcription (P, IDA)
  GO:0016485 protein processing (P, IDA)
  GO:0042802 identical protein binding (F, IPI)

B-factor: mean 23.95, std 9.11, range [11.19, 75.18]

Radius of gyration: 21.69 Å; Cα contacts (8 Å, |Δi|>4): 685; chains: 1; bounding box: 48×59×49 Å

Nearest PDB structures (foldseek):
  5wkk-assembly1_A-2  TM=1.002E+00  e=1.135E-64  Middle East respiratory syndrome-related coronavirus
  4wme-assembly2_C  TM=9.914E-01  e=2.693E-62  Middle East respiratory syndrome-related coronavirus
  7d3c-assembly1_A  TM=9.922E-01  e=9.926E-61  Middle East respiratory syndrome-related coronavirus
  5c3n-assembly1_A  TM=9.924E-01  e=8.467E-58  Middle East respiratory syndrome-related coronavirus
  2ynb-assembly1_B  TM=9.884E-01  e=2.945E-56  Tylonycteris bat coronavirus HKU4